Protein AF-V7F9D0-F1 (afdb_monomer)

pLDDT: mean 73.87, std 20.87, range [36.0, 98.69]

Mean predicted aligned error: 17.68 Å

Foldseek 3Di:
DVVVVVVVCVVVVHDDDDDDDQLLDDPAAFQQDQEEEAEAPQLVDDLVSLLSNLLVVLRNHHLFHKYKYKHQADEPPPDDPVVVVPPRRHHHPVSNVVSNVVSQWAWLDKAAPPDDNIIMTMTGSYPPSVVVNVVVVVVPVDDPPDPDDPPPCPVVVVVVVVVVVVVVVCVVLPDDPPPPPPPQPDPPDPSNVVVVVVVVVVVCVVVCVVVVVVVVVPPPPPD

Secondary structure (DSSP, 8-state):
-HHHHHHHHHHTT--------BTTB-SS-TT-EEEEEEES-GGGS-HHHHHHHHHHHHHHEEEEEEEEEEEE-B-TT---TTGGG--SS--BHHHHHHHHHHTTPEEEEEEE-SSTTEEEEEEES-S-HHHHHHHHHHH--S------------HHHHHHHHHHHHHHHHHHTT--TTSTTSSTT-TT-HHHHHHHHHHHHHHHHHHHHHHHHHHHGGGGS--

Sequence (223 aa):
MITRAGAKARRVGLKVTFEKAAAQALPFRDAEFDVVTTTLMLHHLSADGRNQMAHEIHRVLKPSGRVLAVDFMQAPQDGGFIDRFHHHGVSTVDDIITEFRDSGLNIVASGAVGTKNLQFVLATAAADVARIRDRFVALGTEEPSGPARPAAMSHLHIIGLVLGIVALIAMHAGAPWWLSWRGLSDASNPISYTVIALVALFVIFKIGLLGGLHRWSRGRRQR

Radius of gyration: 28.05 Å; Cα contacts (8 Å, |Δi|>4): 220; chains: 1; bounding box: 78×55×58 Å

Structure (mmCIF, N/CA/C/O backbone):
data_AF-V7F9D0-F1
#
_entry.id   AF-V7F9D0-F1
#
loop_
_atom_site.group_PDB
_atom_site.id
_atom_site.type_symbol
_atom_site.label_atom_id
_atom_site.label_alt_id
_atom_site.label_comp_id
_atom_site.label_asym_id
_atom_site.label_entity_id
_atom_site.label_seq_id
_atom_site.pdbx_PDB_ins_code
_atom_site.Cartn_x
_atom_site.Cartn_y
_atom_site.Cartn_z
_atom_site.occupancy
_atom_site.B_iso_or_equiv
_atom_site.auth_seq_id
_atom_site.auth_comp_id
_atom_site.auth_asym_id
_atom_site.auth_atom_id
_atom_site.pdbx_PDB_model_num
ATOM 1 N N . MET A 1 1 ? -3.974 12.387 -16.801 1.00 86.88 1 MET A N 1
ATOM 2 C CA . MET A 1 1 ? -4.469 11.013 -16.533 1.00 86.88 1 MET A CA 1
ATOM 3 C C . MET A 1 1 ? -5.904 11.007 -16.005 1.00 86.88 1 MET A C 1
ATOM 5 O O . MET A 1 1 ? -6.730 10.351 -16.627 1.00 86.88 1 MET A O 1
ATOM 9 N N . ILE A 1 2 ? -6.233 11.780 -14.958 1.00 94.69 2 ILE A N 1
ATOM 10 C CA . ILE A 1 2 ? -7.586 11.845 -14.357 1.00 94.69 2 ILE A CA 1
ATOM 11 C C . ILE A 1 2 ? -8.705 12.112 -15.379 1.00 94.69 2 ILE A C 1
ATOM 13 O O . ILE A 1 2 ? -9.672 11.360 -15.419 1.00 94.69 2 ILE A O 1
ATOM 17 N N . THR A 1 3 ? -8.552 13.080 -16.292 1.00 94.88 3 THR A N 1
ATOM 18 C CA . THR A 1 3 ? -9.562 13.362 -17.337 1.00 94.88 3 THR A CA 1
ATOM 19 C C . THR A 1 3 ? -9.902 12.132 -18.187 1.00 94.88 3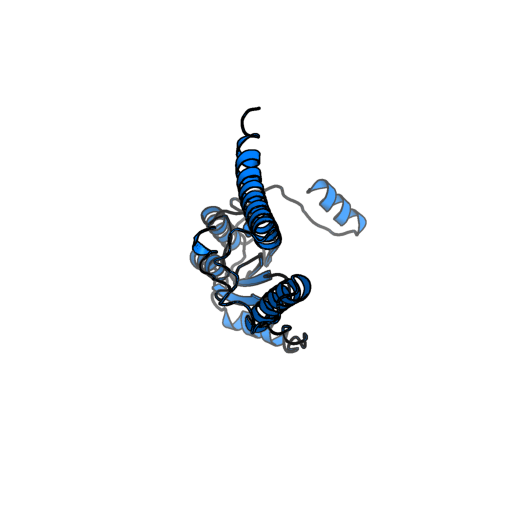 THR A C 1
ATOM 21 O O . THR A 1 3 ? -11.072 11.869 -18.467 1.00 94.88 3 THR A O 1
ATOM 24 N N . ARG A 1 4 ? -8.887 11.339 -18.566 1.00 96.50 4 ARG A N 1
ATOM 25 C CA . ARG A 1 4 ? -9.073 10.104 -19.346 1.00 96.50 4 ARG A CA 1
ATOM 26 C C . ARG A 1 4 ? -9.757 9.015 -18.516 1.00 96.50 4 ARG A C 1
ATOM 28 O O . ARG A 1 4 ? -10.642 8.337 -19.031 1.00 96.50 4 ARG A O 1
ATOM 35 N N . ALA A 1 5 ? -9.377 8.865 -17.246 1.00 95.50 5 ALA A N 1
ATOM 36 C CA . ALA A 1 5 ? -9.999 7.906 -16.334 1.00 95.50 5 ALA A CA 1
ATOM 37 C C . ALA A 1 5 ? -11.478 8.247 -16.078 1.00 95.50 5 ALA A C 1
ATOM 39 O O . ALA A 1 5 ? -12.336 7.376 -16.211 1.00 95.50 5 ALA A O 1
ATOM 40 N N . GLY A 1 6 ? -11.794 9.527 -15.859 1.00 96.38 6 GLY A N 1
ATOM 41 C CA . GLY A 1 6 ? -13.168 10.013 -15.723 1.00 96.38 6 GLY A CA 1
ATOM 42 C C . GLY A 1 6 ? -14.011 9.764 -16.974 1.00 96.38 6 GLY A C 1
ATOM 43 O O . GLY A 1 6 ? -15.139 9.287 -16.878 1.00 96.38 6 GLY A O 1
ATOM 44 N N . ALA A 1 7 ? -13.455 9.995 -18.167 1.00 96.12 7 ALA A N 1
ATOM 45 C CA . ALA A 1 7 ? -14.136 9.654 -19.415 1.00 96.12 7 ALA A CA 1
ATOM 46 C C . ALA A 1 7 ? -14.359 8.137 -19.576 1.00 96.12 7 ALA A C 1
ATOM 48 O O . ALA A 1 7 ? -15.370 7.722 -20.137 1.00 96.12 7 ALA A O 1
ATOM 49 N N . LYS A 1 8 ? -13.440 7.287 -19.091 1.00 97.50 8 LYS A N 1
ATOM 50 C CA . LYS A 1 8 ? -13.625 5.827 -19.081 1.00 97.50 8 LYS A CA 1
ATOM 51 C C . LYS A 1 8 ? -14.752 5.418 -18.131 1.00 97.50 8 LYS A C 1
ATOM 53 O O . LYS A 1 8 ? -15.618 4.674 -18.565 1.00 97.50 8 LYS A O 1
ATOM 58 N N . ALA A 1 9 ? -14.775 5.938 -16.903 1.00 97.25 9 ALA A N 1
ATOM 59 C CA . ALA A 1 9 ? -15.809 5.627 -15.915 1.00 97.25 9 ALA A CA 1
ATOM 60 C C . ALA A 1 9 ? -17.211 6.057 -16.381 1.00 97.25 9 ALA A C 1
ATOM 62 O O . ALA A 1 9 ? -18.141 5.255 -16.332 1.00 97.25 9 ALA A O 1
ATOM 63 N N . ARG A 1 10 ? -17.350 7.276 -16.931 1.00 96.31 10 ARG A N 1
ATOM 64 C CA . ARG A 1 10 ? -18.635 7.775 -17.458 1.00 96.31 10 ARG A CA 1
ATOM 65 C C . ARG A 1 10 ? -19.184 6.926 -18.600 1.00 96.31 10 ARG A C 1
ATOM 67 O O . ARG A 1 10 ? -20.381 6.676 -18.635 1.00 96.31 10 ARG A O 1
ATOM 74 N N . ARG A 1 11 ? -18.321 6.453 -19.509 1.00 97.19 11 ARG A N 1
ATOM 75 C CA . ARG A 1 11 ? -18.737 5.600 -20.638 1.00 97.19 11 ARG A CA 1
ATOM 76 C C . ARG A 1 11 ? -19.389 4.289 -20.203 1.00 97.19 11 ARG A C 1
ATOM 78 O O . ARG A 1 11 ? -20.180 3.749 -20.961 1.00 97.19 11 ARG A O 1
ATOM 85 N N . VAL A 1 12 ? -19.051 3.787 -19.017 1.00 97.44 12 VAL A N 1
ATOM 86 C CA . VAL A 1 12 ? -19.594 2.534 -18.469 1.00 97.44 12 VAL A CA 1
ATOM 87 C C . VAL A 1 12 ? -20.521 2.765 -17.268 1.00 97.44 12 VAL A C 1
ATOM 89 O O . VAL A 1 12 ? -20.834 1.822 -16.554 1.00 97.44 12 VAL A O 1
ATOM 92 N N . GLY A 1 13 ? -20.943 4.012 -17.014 1.00 96.62 13 GLY A N 1
ATOM 93 C CA . GLY A 1 13 ? -21.901 4.341 -15.952 1.00 96.62 13 GLY A CA 1
ATOM 94 C C . GLY A 1 13 ? -21.396 4.142 -14.515 1.00 96.62 13 GLY A C 1
ATOM 95 O O . GLY A 1 13 ? -22.207 4.048 -13.599 1.00 96.62 13 GLY A O 1
ATOM 96 N N . LEU A 1 14 ? -20.078 4.075 -14.287 1.00 97.12 14 LEU A N 1
ATOM 97 C CA . LEU A 1 14 ? -19.523 3.880 -12.944 1.00 97.12 14 LEU A CA 1
ATOM 98 C C . LEU A 1 14 ? -19.476 5.193 -12.153 1.00 97.12 14 LEU A C 1
ATOM 100 O O . LEU A 1 14 ? -18.945 6.203 -12.624 1.00 97.12 14 LEU A O 1
ATOM 104 N N . LYS A 1 15 ? -19.958 5.154 -10.907 1.00 95.69 15 LYS A N 1
ATOM 105 C CA . LYS A 1 15 ? -19.850 6.260 -9.947 1.00 95.69 15 LYS A CA 1
ATOM 106 C C . LYS A 1 15 ? -18.480 6.223 -9.263 1.00 95.69 15 LYS A C 1
ATOM 108 O O . LYS A 1 15 ? -18.300 5.527 -8.270 1.00 95.69 15 LYS A O 1
ATOM 113 N N . VAL A 1 16 ? -17.517 6.960 -9.817 1.00 95.94 16 VAL A N 1
ATOM 114 C CA . VAL A 1 16 ? -16.136 7.050 -9.311 1.00 95.94 16 VAL A CA 1
ATOM 115 C C . VAL A 1 16 ? -15.743 8.514 -9.143 1.00 95.94 16 VAL A C 1
ATOM 117 O O . VAL A 1 16 ? -15.892 9.302 -10.078 1.00 95.94 16 VAL A O 1
ATOM 120 N N . THR A 1 17 ? -15.203 8.856 -7.975 1.00 95.19 17 THR A N 1
ATOM 121 C CA . THR A 1 17 ? -14.587 10.161 -7.701 1.00 95.19 17 THR A CA 1
ATOM 122 C C . THR A 1 17 ? -13.082 10.061 -7.930 1.00 95.19 17 THR A C 1
ATOM 124 O O . THR A 1 17 ? -12.459 9.078 -7.534 1.00 95.19 17 THR A O 1
ATOM 127 N N . PHE A 1 18 ? -12.495 11.059 -8.591 1.00 96.00 18 PHE A N 1
ATOM 128 C CA . PHE A 1 18 ? -11.057 11.118 -8.844 1.00 96.00 18 PHE A CA 1
ATOM 129 C C . PHE A 1 18 ? -10.474 12.357 -8.179 1.00 96.00 18 PHE A C 1
ATOM 131 O O . PHE A 1 18 ? -10.835 13.467 -8.558 1.00 96.00 18 PHE A O 1
ATOM 138 N N . GLU A 1 19 ? -9.521 12.154 -7.276 1.00 95.06 19 GLU A N 1
ATOM 139 C CA . GLU A 1 19 ? -8.812 13.228 -6.583 1.00 95.06 19 GLU A CA 1
ATOM 140 C C . GLU A 1 19 ? -7.351 13.298 -7.028 1.00 95.06 19 GLU A C 1
ATOM 142 O O . GLU A 1 19 ? -6.700 12.274 -7.258 1.00 95.06 19 GLU A O 1
ATOM 147 N N . LYS A 1 20 ? -6.824 14.519 -7.172 1.00 95.50 20 LYS A N 1
ATOM 148 C CA . LYS A 1 20 ? -5.398 14.746 -7.433 1.00 95.50 20 LYS A CA 1
ATOM 149 C C . LYS A 1 20 ? -4.712 15.077 -6.113 1.00 95.50 20 LYS A C 1
ATOM 151 O O . LYS A 1 20 ? -4.754 16.220 -5.674 1.00 95.50 20 LYS A O 1
ATOM 156 N N . ALA A 1 21 ? -4.031 14.095 -5.539 1.00 94.88 21 ALA A N 1
ATOM 157 C CA . ALA A 1 21 ? -3.296 14.251 -4.292 1.00 94.88 21 ALA A CA 1
ATOM 158 C C . ALA A 1 21 ? -1.970 13.486 -4.321 1.00 94.88 21 ALA A C 1
ATOM 160 O O . ALA A 1 21 ? -1.776 12.584 -5.141 1.00 94.88 21 ALA A O 1
ATOM 161 N N . ALA A 1 22 ? -1.064 13.866 -3.424 1.00 95.94 22 ALA A N 1
ATOM 162 C CA . ALA A 1 22 ? 0.120 13.082 -3.114 1.00 95.94 22 ALA A CA 1
ATOM 163 C C . ALA A 1 22 ? -0.277 11.930 -2.181 1.00 95.94 22 ALA A C 1
ATOM 165 O O . ALA A 1 22 ? -1.090 12.116 -1.281 1.00 95.94 22 ALA A O 1
ATOM 166 N N . ALA A 1 23 ? 0.305 10.746 -2.370 1.00 95.94 23 ALA A N 1
ATOM 167 C CA . ALA A 1 23 ? -0.008 9.589 -1.529 1.00 95.94 23 ALA A CA 1
ATOM 168 C C . ALA A 1 23 ? 0.477 9.771 -0.076 1.00 95.94 23 ALA A C 1
ATOM 170 O O . ALA A 1 23 ? -0.043 9.134 0.829 1.00 95.94 23 ALA A O 1
ATOM 171 N N . GLN A 1 24 ? 1.446 10.668 0.128 1.00 97.56 24 GLN A N 1
ATOM 172 C CA . GLN A 1 24 ? 1.997 11.069 1.422 1.00 97.56 24 GLN A CA 1
ATOM 173 C C . GLN A 1 24 ? 1.131 12.092 2.179 1.00 97.56 24 GLN A C 1
ATOM 175 O O . GLN A 1 24 ? 1.450 12.423 3.315 1.00 97.56 24 GLN A O 1
ATOM 180 N N . ALA A 1 25 ? 0.087 12.642 1.546 1.00 97.75 25 ALA A N 1
ATOM 181 C CA . ALA A 1 25 ? -0.793 13.650 2.137 1.00 97.75 25 ALA A CA 1
ATOM 182 C C . ALA A 1 25 ? -2.181 13.573 1.482 1.00 97.75 25 ALA A C 1
ATOM 184 O O . ALA A 1 25 ? -2.487 14.288 0.520 1.00 97.75 25 ALA A O 1
ATOM 185 N N . LEU A 1 26 ? -3.007 12.654 1.975 1.00 97.75 26 LEU A N 1
ATOM 186 C CA . LEU A 1 26 ? -4.327 12.371 1.437 1.00 97.75 26 LEU A CA 1
ATOM 187 C C . LEU A 1 26 ? -5.368 13.378 1.966 1.00 97.75 26 LEU A C 1
ATOM 189 O O . LEU A 1 26 ? -5.502 13.546 3.179 1.00 97.75 26 LEU A O 1
ATOM 193 N N . PRO A 1 27 ? -6.185 14.001 1.094 1.00 97.44 27 PRO A N 1
ATOM 194 C CA . PRO A 1 27 ? -7.193 14.997 1.472 1.00 97.44 27 PRO A CA 1
ATOM 195 C C . PRO A 1 27 ? -8.488 14.341 1.983 1.00 97.44 27 PRO A C 1
ATOM 197 O O . PRO A 1 27 ? -9.591 14.757 1.637 1.00 97.44 27 PRO A O 1
ATOM 200 N N . PHE A 1 28 ? -8.352 13.280 2.773 1.00 98.06 28 PHE A N 1
ATOM 201 C CA . PHE A 1 28 ? -9.450 12.483 3.310 1.00 98.06 28 PHE A CA 1
ATOM 202 C C . PHE A 1 28 ? -9.447 12.548 4.829 1.00 98.06 28 PHE A C 1
ATOM 204 O O . PHE A 1 28 ? -8.398 12.751 5.448 1.00 98.06 28 PHE A O 1
ATOM 211 N N . ARG A 1 29 ? -10.621 12.376 5.436 1.00 98.12 29 ARG A N 1
ATOM 212 C CA . ARG A 1 29 ? -10.737 12.370 6.898 1.00 98.12 29 ARG A CA 1
ATOM 213 C C . ARG A 1 29 ? -10.219 11.054 7.470 1.00 98.12 29 ARG A C 1
ATOM 215 O O . ARG A 1 29 ? -10.118 10.040 6.778 1.00 98.12 29 ARG A O 1
ATOM 222 N N . ASP A 1 30 ? -9.951 11.074 8.764 1.00 98.44 30 ASP A N 1
ATOM 223 C CA . ASP A 1 30 ? -9.616 9.867 9.507 1.00 98.44 30 ASP A CA 1
ATOM 224 C C . ASP A 1 30 ? -10.786 8.872 9.449 1.00 98.44 30 ASP A C 1
ATOM 226 O O . ASP A 1 30 ? -11.964 9.263 9.456 1.00 98.44 30 ASP A O 1
ATOM 230 N N . ALA A 1 31 ? -10.462 7.578 9.387 1.00 98.06 31 ALA A N 1
ATOM 231 C CA . ALA A 1 31 ? -11.443 6.493 9.369 1.00 98.06 31 ALA A CA 1
ATOM 232 C C . ALA A 1 31 ? -12.564 6.680 8.320 1.00 98.06 31 ALA A C 1
ATOM 234 O O . ALA A 1 31 ? -13.764 6.524 8.593 1.00 98.06 31 ALA A O 1
ATOM 235 N N . GLU A 1 32 ? -12.190 7.044 7.096 1.00 98.00 32 GLU A N 1
ATOM 236 C CA . GLU A 1 32 ? -13.124 7.241 5.990 1.00 98.00 32 GLU A CA 1
ATOM 237 C C . GLU A 1 32 ? -13.408 5.947 5.224 1.00 98.00 32 GLU A C 1
ATOM 239 O O . GLU A 1 32 ? -14.571 5.648 4.931 1.00 98.00 32 GLU A O 1
ATOM 244 N N . PHE A 1 33 ? -12.375 5.147 4.961 1.00 98.00 33 PHE A N 1
ATOM 245 C CA . PHE A 1 33 ? -12.454 4.014 4.043 1.00 98.00 33 PHE A CA 1
ATOM 246 C C . PHE A 1 33 ? -12.419 2.662 4.755 1.00 98.00 33 PHE A C 1
ATOM 248 O O . PHE A 1 33 ? -11.671 2.438 5.704 1.00 98.00 33 PHE A O 1
ATOM 255 N N . ASP A 1 34 ? -13.213 1.719 4.251 1.00 96.75 34 ASP A N 1
ATOM 256 C CA . ASP A 1 34 ? -13.159 0.313 4.667 1.00 96.75 34 ASP A CA 1
ATOM 257 C C . ASP A 1 34 ? -12.001 -0.439 3.992 1.00 96.75 34 ASP A C 1
ATOM 259 O O . ASP A 1 34 ? -11.455 -1.396 4.543 1.00 96.75 34 ASP A O 1
ATOM 263 N N . VAL A 1 35 ? -11.646 -0.032 2.771 1.00 96.81 35 VAL A N 1
ATOM 264 C CA . VAL A 1 35 ? -10.625 -0.685 1.950 1.00 96.81 35 VAL A CA 1
ATOM 265 C C . VAL A 1 35 ? -9.791 0.365 1.231 1.00 96.81 35 VAL A C 1
ATOM 267 O O . VAL A 1 35 ? -10.338 1.267 0.601 1.00 96.81 35 VAL A O 1
ATOM 270 N N . VAL A 1 36 ? -8.474 0.192 1.273 1.00 98.00 36 VAL A N 1
ATOM 271 C CA . VAL A 1 36 ? -7.508 0.932 0.458 1.00 98.00 36 VAL A CA 1
ATOM 272 C C . VAL A 1 36 ? -6.773 -0.052 -0.449 1.00 98.00 36 VAL A C 1
ATOM 274 O O . VAL A 1 36 ? -6.490 -1.186 -0.065 1.00 98.00 36 VAL A O 1
ATOM 277 N N . THR A 1 37 ? -6.461 0.359 -1.673 1.00 97.38 37 THR A N 1
ATOM 278 C CA . THR A 1 37 ? -5.662 -0.454 -2.597 1.00 97.38 37 THR A CA 1
ATOM 279 C C . THR A 1 37 ? -4.573 0.388 -3.232 1.00 97.38 37 THR A C 1
ATOM 281 O O . THR A 1 37 ? -4.855 1.492 -3.700 1.00 97.38 37 THR A O 1
ATOM 284 N N . THR A 1 38 ? -3.361 -0.152 -3.322 1.00 95.06 38 THR A N 1
ATOM 285 C CA . THR A 1 38 ? -2.280 0.423 -4.129 1.00 95.06 38 THR A CA 1
ATOM 286 C C . THR A 1 38 ? -1.846 -0.612 -5.159 1.00 95.06 38 THR A C 1
ATOM 288 O O . THR A 1 38 ? -1.774 -1.809 -4.878 1.00 95.06 38 THR A O 1
ATOM 291 N N . THR A 1 39 ? -1.641 -0.187 -6.402 1.00 93.50 39 THR A N 1
ATOM 292 C CA . THR A 1 39 ? -1.279 -1.107 -7.483 1.00 93.50 39 THR A CA 1
ATOM 293 C C . THR A 1 39 ? -0.300 -0.427 -8.421 1.00 93.50 39 THR A C 1
ATOM 295 O O . THR A 1 39 ? -0.648 0.595 -9.011 1.00 93.50 39 THR A O 1
ATOM 298 N N . LEU A 1 40 ? 0.899 -1.001 -8.559 1.00 91.75 40 LEU A N 1
ATOM 299 C CA . LEU A 1 40 ? 1.965 -0.515 -9.447 1.00 91.75 40 LEU A CA 1
ATOM 300 C C . LEU A 1 40 ? 2.298 0.970 -9.224 1.00 91.75 40 LEU A C 1
ATOM 302 O O . LEU A 1 40 ? 2.339 1.756 -10.169 1.00 91.75 40 LEU A O 1
ATOM 306 N N . MET A 1 41 ? 2.481 1.362 -7.966 1.00 90.31 41 MET A N 1
ATOM 307 C CA . MET A 1 41 ? 2.711 2.754 -7.569 1.00 90.31 41 MET A CA 1
ATOM 308 C C . MET A 1 41 ? 3.848 2.900 -6.554 1.00 90.31 41 MET A C 1
ATOM 310 O O . MET A 1 41 ? 4.592 3.876 -6.617 1.00 90.31 41 MET A O 1
ATOM 314 N N . LEU A 1 42 ? 4.025 1.932 -5.655 1.00 90.88 42 LEU A N 1
ATOM 315 C CA . LEU A 1 42 ? 4.985 1.978 -4.554 1.00 90.88 42 LEU A CA 1
ATOM 316 C C . LEU A 1 42 ? 6.429 2.079 -5.042 1.00 90.88 42 LEU A C 1
ATOM 318 O O . LEU A 1 42 ? 7.219 2.800 -4.440 1.00 90.88 42 LEU A O 1
ATOM 322 N N . HIS A 1 43 ? 6.759 1.442 -6.169 1.00 89.94 43 HIS A N 1
ATOM 323 C CA . HIS A 1 43 ? 8.090 1.520 -6.782 1.00 89.94 43 HIS A CA 1
ATOM 324 C C . HIS A 1 43 ? 8.453 2.924 -7.309 1.00 89.94 43 HIS A C 1
ATOM 326 O O . HIS A 1 43 ? 9.597 3.168 -7.691 1.00 89.94 43 HIS A O 1
ATOM 332 N N . HIS A 1 44 ? 7.502 3.865 -7.355 1.00 89.94 44 HIS A N 1
ATOM 333 C CA . HIS A 1 44 ? 7.774 5.272 -7.664 1.00 89.94 44 HIS A CA 1
ATOM 334 C C . HIS A 1 44 ? 8.114 6.111 -6.427 1.00 89.94 44 HIS A C 1
ATOM 336 O O . HIS A 1 44 ? 8.541 7.258 -6.570 1.00 89.94 44 HIS A O 1
ATOM 342 N N . LEU A 1 45 ? 7.909 5.573 -5.225 1.00 90.94 45 LEU A N 1
ATOM 343 C CA . LEU A 1 45 ? 8.154 6.268 -3.969 1.00 90.94 45 LEU A CA 1
ATOM 344 C C . LEU A 1 45 ? 9.534 5.903 -3.409 1.00 90.94 45 LEU A C 1
ATOM 346 O O . LEU A 1 45 ? 9.960 4.746 -3.441 1.00 90.94 45 LEU A O 1
ATOM 350 N N . SER A 1 46 ? 10.217 6.896 -2.836 1.00 92.00 46 SER A N 1
ATOM 351 C CA . SER A 1 46 ? 11.345 6.643 -1.934 1.00 92.00 46 SER A CA 1
ATOM 352 C C . SER A 1 46 ? 10.867 5.898 -0.682 1.00 92.00 46 SER A C 1
ATOM 354 O O . SER A 1 46 ? 9.672 5.893 -0.389 1.00 92.00 46 SER A O 1
ATOM 356 N N . ALA A 1 47 ? 11.790 5.317 0.088 1.00 90.50 47 ALA A N 1
ATOM 357 C CA . ALA A 1 47 ? 11.461 4.675 1.365 1.00 90.50 47 ALA A CA 1
ATOM 358 C C . ALA A 1 47 ? 10.693 5.624 2.306 1.00 90.50 47 ALA A C 1
ATOM 360 O O . ALA A 1 47 ? 9.607 5.288 2.767 1.00 90.50 47 ALA A O 1
ATOM 361 N N . ASP A 1 48 ? 11.170 6.862 2.476 1.00 94.00 48 ASP A N 1
ATOM 362 C CA . ASP A 1 48 ? 10.469 7.886 3.267 1.00 94.00 48 ASP A CA 1
ATOM 363 C C . ASP A 1 48 ? 9.064 8.180 2.726 1.00 94.00 48 ASP A C 1
ATOM 365 O O . ASP A 1 48 ? 8.115 8.349 3.489 1.00 94.00 48 ASP A O 1
ATOM 369 N N . GLY A 1 49 ? 8.912 8.207 1.398 1.00 95.38 49 GLY A N 1
ATOM 370 C CA . GLY A 1 49 ? 7.618 8.393 0.751 1.00 95.38 49 GLY A CA 1
ATOM 371 C C . GLY A 1 49 ? 6.658 7.231 1.007 1.00 95.38 49 GLY A C 1
ATOM 372 O O . GLY A 1 49 ? 5.469 7.472 1.209 1.00 95.38 49 GLY A O 1
ATOM 373 N N . ARG A 1 50 ? 7.156 5.988 1.032 1.00 95.81 50 ARG A N 1
ATOM 374 C CA . ARG A 1 50 ? 6.357 4.805 1.379 1.00 95.81 50 ARG A CA 1
ATOM 375 C C . ARG A 1 50 ? 5.950 4.813 2.846 1.00 95.81 50 ARG A C 1
ATOM 377 O O . ARG A 1 50 ? 4.782 4.567 3.121 1.00 95.81 50 ARG A O 1
ATOM 384 N N . ASN A 1 51 ? 6.855 5.186 3.750 1.00 96.62 51 ASN A N 1
ATOM 385 C CA . ASN A 1 51 ? 6.549 5.349 5.173 1.00 96.62 51 ASN A CA 1
ATOM 386 C C . ASN A 1 51 ? 5.454 6.402 5.405 1.00 96.62 51 ASN A C 1
ATOM 388 O O . ASN A 1 51 ? 4.449 6.122 6.055 1.00 96.62 51 ASN A O 1
ATOM 392 N N . GLN A 1 52 ? 5.586 7.594 4.815 1.00 98.19 52 GLN A N 1
ATOM 393 C CA . GLN A 1 52 ? 4.561 8.644 4.918 1.00 98.19 52 GLN A CA 1
ATOM 394 C C . GLN A 1 52 ? 3.215 8.185 4.345 1.00 98.19 52 GLN A C 1
ATOM 396 O O . GLN A 1 52 ? 2.170 8.384 4.960 1.00 98.19 52 GLN A O 1
ATOM 401 N N . MET A 1 53 ? 3.238 7.521 3.186 1.00 97.94 53 MET A N 1
ATOM 402 C CA . MET A 1 53 ? 2.038 6.935 2.596 1.00 97.94 53 MET A CA 1
ATOM 403 C C . MET A 1 53 ? 1.419 5.868 3.511 1.00 97.94 53 MET A C 1
ATOM 405 O O . MET A 1 53 ? 0.202 5.837 3.647 1.00 97.94 53 MET A O 1
ATOM 409 N N . ALA A 1 54 ? 2.211 4.997 4.138 1.00 98.25 54 ALA A N 1
ATOM 410 C CA . ALA A 1 54 ? 1.703 3.963 5.036 1.00 98.25 54 ALA A CA 1
ATOM 411 C C . ALA A 1 54 ? 0.961 4.578 6.236 1.00 98.25 54 ALA A C 1
ATOM 413 O O . ALA A 1 54 ? -0.147 4.142 6.550 1.00 98.25 54 ALA A O 1
ATOM 414 N N . HIS A 1 55 ? 1.497 5.651 6.830 1.00 98.56 55 HIS A N 1
ATOM 415 C CA . HIS A 1 55 ? 0.801 6.411 7.875 1.00 98.56 55 HIS A CA 1
ATOM 416 C C . HIS A 1 55 ? -0.517 7.020 7.385 1.00 98.56 55 HIS A C 1
ATOM 418 O O . HIS A 1 55 ? -1.530 6.913 8.076 1.00 98.56 55 HIS A O 1
ATOM 424 N N . GLU A 1 56 ? -0.539 7.600 6.184 1.00 98.69 56 GLU A N 1
ATOM 425 C CA . GLU A 1 56 ? -1.775 8.129 5.603 1.00 98.69 56 GLU A CA 1
ATOM 426 C C . GLU A 1 56 ? -2.802 7.027 5.323 1.00 98.69 56 GLU A C 1
ATOM 428 O O . GLU A 1 56 ? -3.983 7.208 5.609 1.00 98.69 56 GLU A O 1
ATOM 433 N N . ILE A 1 57 ? -2.369 5.862 4.829 1.00 98.44 57 ILE A N 1
ATOM 434 C CA . ILE A 1 57 ? -3.231 4.688 4.636 1.00 98.44 57 ILE A CA 1
ATOM 435 C C . ILE A 1 57 ? -3.841 4.254 5.970 1.00 98.44 57 ILE A C 1
ATOM 437 O O . ILE A 1 57 ? -5.052 4.052 6.042 1.00 98.44 57 ILE A O 1
ATOM 441 N N . HIS A 1 58 ? -3.028 4.121 7.019 1.00 98.38 58 HIS A N 1
ATOM 442 C CA . HIS A 1 58 ? -3.514 3.758 8.347 1.00 98.38 58 HIS A CA 1
ATOM 443 C C . HIS A 1 58 ? -4.527 4.785 8.875 1.00 98.38 58 HIS A C 1
ATOM 445 O O . HIS A 1 58 ? -5.599 4.401 9.337 1.00 98.38 58 HIS A O 1
ATOM 451 N N . ARG A 1 59 ? -4.238 6.085 8.731 1.00 98.44 59 ARG A N 1
ATOM 452 C CA . ARG A 1 59 ? -5.106 7.183 9.183 1.00 98.44 59 ARG A CA 1
ATOM 453 C C . ARG A 1 59 ? -6.480 7.170 8.509 1.00 98.44 59 ARG A C 1
ATOM 455 O O . ARG A 1 59 ? -7.504 7.313 9.178 1.00 98.44 59 ARG A O 1
ATOM 462 N N . VAL A 1 60 ? -6.525 7.010 7.185 1.00 98.56 60 VAL A N 1
ATOM 463 C CA . VAL A 1 60 ? -7.791 7.066 6.429 1.00 98.56 60 VAL A CA 1
ATOM 464 C C . VAL A 1 60 ? -8.596 5.768 6.512 1.00 98.56 60 VAL A C 1
ATOM 466 O O . VAL A 1 60 ? -9.786 5.767 6.188 1.00 98.56 60 VAL A O 1
ATOM 469 N N . LEU A 1 61 ? -7.983 4.660 6.936 1.00 98.44 61 LEU A N 1
ATOM 470 C CA . LEU A 1 61 ? -8.686 3.403 7.170 1.00 98.44 61 LEU A CA 1
ATOM 471 C C . LEU A 1 61 ? -9.511 3.460 8.457 1.00 98.44 61 LEU A C 1
ATOM 473 O O . LEU A 1 61 ? -9.081 3.948 9.497 1.00 98.44 61 LEU A O 1
ATOM 477 N N . LYS A 1 62 ? -10.721 2.900 8.406 1.00 97.56 62 LYS A N 1
ATOM 478 C CA . LYS A 1 62 ? -11.503 2.618 9.618 1.00 97.56 62 LYS A CA 1
ATOM 479 C C . LYS A 1 62 ? -10.769 1.594 10.502 1.00 97.56 62 LYS A C 1
ATOM 481 O O . LYS A 1 62 ? -10.007 0.791 9.966 1.00 97.56 62 LYS A O 1
ATOM 486 N N . PRO A 1 63 ? -11.081 1.490 11.810 1.00 94.00 63 PRO A N 1
ATOM 487 C CA . PRO A 1 63 ? -10.435 0.525 12.713 1.00 94.00 63 PRO A CA 1
ATOM 488 C C . PRO A 1 63 ? -10.529 -0.950 12.286 1.00 94.00 63 PRO A C 1
ATOM 490 O O . PRO A 1 63 ? -9.730 -1.769 12.710 1.00 94.00 63 PRO A O 1
ATOM 493 N N . SER A 1 64 ? -11.508 -1.321 11.454 1.00 91.06 64 SER A N 1
ATOM 494 C CA . SER A 1 64 ? -11.628 -2.674 10.872 1.00 91.06 64 SER A CA 1
ATOM 495 C C . SER A 1 64 ? -11.277 -2.726 9.381 1.00 91.06 64 SER A C 1
ATOM 497 O O . SER A 1 64 ? -11.607 -3.689 8.686 1.00 91.06 64 SER A O 1
ATOM 499 N N . GLY A 1 65 ? -10.663 -1.660 8.874 1.00 95.19 65 GLY A N 1
ATOM 500 C CA . GLY A 1 65 ? -10.313 -1.485 7.479 1.00 95.19 65 GLY A CA 1
ATOM 501 C C . GLY A 1 65 ? -9.081 -2.288 7.074 1.00 95.19 65 GLY A C 1
ATOM 502 O O . GLY A 1 65 ? -8.317 -2.789 7.908 1.00 95.19 65 GLY A O 1
ATOM 503 N N . ARG A 1 66 ? -8.892 -2.435 5.763 1.00 96.00 66 ARG A N 1
ATOM 504 C CA . ARG A 1 66 ? -7.787 -3.211 5.188 1.00 96.00 66 ARG A CA 1
ATOM 505 C C . ARG A 1 66 ? -7.147 -2.526 3.995 1.00 96.00 66 ARG A C 1
ATOM 507 O O . ARG A 1 66 ? -7.821 -1.833 3.238 1.00 96.00 66 ARG A O 1
ATOM 514 N N . VAL A 1 67 ? -5.865 -2.796 3.793 1.00 97.31 67 VAL A N 1
ATOM 515 C CA . VAL A 1 67 ? -5.117 -2.378 2.610 1.00 97.31 67 VAL A CA 1
ATOM 516 C C . VAL A 1 67 ? -4.588 -3.584 1.850 1.00 97.31 67 VAL A C 1
ATOM 518 O O . VAL A 1 67 ? -4.046 -4.508 2.451 1.00 97.31 67 VAL A O 1
ATOM 521 N N . LEU A 1 68 ? -4.732 -3.555 0.525 1.00 96.69 68 LEU A N 1
ATOM 522 C CA . LEU A 1 68 ? -4.047 -4.465 -0.387 1.00 96.69 68 LEU A CA 1
ATOM 523 C C . LEU A 1 68 ? -3.066 -3.669 -1.251 1.00 96.69 68 LEU A C 1
ATOM 525 O O . LEU A 1 68 ? -3.480 -2.871 -2.094 1.00 96.69 68 LEU A O 1
ATOM 529 N N . ALA A 1 69 ? -1.777 -3.907 -1.050 1.00 95.69 69 ALA A N 1
ATOM 530 C CA . ALA A 1 69 ? -0.720 -3.409 -1.914 1.00 95.69 69 ALA A CA 1
ATOM 531 C C . ALA A 1 69 ? -0.304 -4.500 -2.897 1.00 95.69 69 ALA A C 1
ATOM 533 O O . ALA A 1 69 ? -0.064 -5.631 -2.483 1.00 95.69 69 ALA A O 1
ATOM 534 N N . VAL A 1 70 ? -0.209 -4.162 -4.182 1.00 94.56 70 VAL A N 1
ATOM 535 C CA . VAL A 1 70 ? 0.310 -5.048 -5.233 1.00 94.56 70 VAL A CA 1
ATOM 536 C C . VAL A 1 70 ? 1.347 -4.295 -6.048 1.00 94.56 70 VAL A C 1
ATOM 538 O O . VAL A 1 70 ? 1.027 -3.299 -6.698 1.00 94.56 70 VAL A O 1
ATOM 541 N N . ASP A 1 71 ? 2.590 -4.763 -6.041 1.00 92.31 71 ASP A N 1
ATOM 542 C CA . ASP A 1 71 ? 3.669 -4.056 -6.722 1.00 92.31 71 ASP A CA 1
ATOM 543 C C . ASP A 1 71 ? 4.812 -4.967 -7.173 1.00 92.31 71 ASP A C 1
ATOM 545 O O . ASP A 1 71 ? 4.867 -6.147 -6.823 1.00 92.31 71 ASP A O 1
ATOM 549 N N . PHE A 1 72 ? 5.719 -4.414 -7.978 1.00 87.62 72 PHE A N 1
ATOM 550 C CA . PHE A 1 72 ? 6.991 -5.039 -8.301 1.00 87.62 72 PHE A CA 1
ATOM 551 C C . PHE A 1 72 ? 7.876 -5.004 -7.061 1.00 87.62 72 PHE A C 1
ATOM 553 O O . PHE A 1 72 ? 8.351 -3.944 -6.656 1.00 87.62 72 PHE A O 1
ATOM 560 N N . MET A 1 73 ? 8.091 -6.170 -6.462 1.00 81.12 73 MET A N 1
ATOM 561 C CA . MET A 1 73 ? 8.942 -6.310 -5.288 1.00 81.12 73 MET A CA 1
ATOM 562 C C . MET A 1 73 ? 9.872 -7.493 -5.511 1.00 81.12 73 MET A C 1
ATOM 564 O O . MET A 1 73 ? 9.444 -8.557 -5.972 1.00 81.12 73 MET A O 1
ATOM 568 N N . GLN A 1 74 ? 11.154 -7.316 -5.208 1.00 70.06 74 GLN A N 1
ATOM 569 C CA . GLN A 1 74 ? 12.081 -8.441 -5.243 1.00 70.06 74 GLN A CA 1
ATOM 570 C C . GLN A 1 74 ? 11.692 -9.454 -4.166 1.00 70.06 74 GLN A C 1
ATOM 572 O O . GLN A 1 74 ? 11.406 -9.089 -3.021 1.00 70.06 74 GLN A O 1
ATOM 577 N N . ALA A 1 75 ? 11.671 -10.732 -4.547 1.00 60.62 75 ALA A N 1
ATOM 578 C CA . ALA A 1 75 ? 11.574 -11.805 -3.577 1.00 60.62 75 ALA A CA 1
ATOM 579 C C . ALA A 1 75 ? 12.926 -11.930 -2.845 1.00 60.62 75 ALA A C 1
ATOM 581 O O . ALA A 1 75 ? 13.965 -11.741 -3.482 1.00 60.62 75 ALA A O 1
ATOM 582 N N . PRO A 1 76 ? 12.955 -12.326 -1.558 1.00 55.66 76 PRO A N 1
ATOM 583 C CA . PRO A 1 76 ? 14.192 -12.420 -0.766 1.00 55.66 76 PRO A CA 1
ATOM 584 C C . PRO A 1 76 ? 15.304 -13.320 -1.348 1.00 55.66 76 PRO A C 1
ATOM 586 O O . PRO A 1 76 ? 16.421 -13.330 -0.841 1.00 55.66 76 PRO A O 1
ATOM 589 N N . GLN A 1 77 ? 15.007 -14.106 -2.388 1.00 53.59 77 GLN A N 1
ATOM 590 C CA . GLN A 1 77 ? 15.862 -15.166 -2.934 1.00 53.59 77 GLN A CA 1
ATOM 591 C C . GLN A 1 77 ? 16.602 -14.769 -4.224 1.00 53.59 77 GLN A C 1
ATOM 593 O O . GLN A 1 77 ? 17.421 -15.545 -4.710 1.00 53.59 77 GLN A O 1
ATOM 598 N N . ASP A 1 78 ? 16.333 -13.588 -4.789 1.00 55.06 78 ASP A N 1
ATOM 599 C CA . ASP A 1 78 ? 16.842 -13.194 -6.116 1.00 55.06 78 ASP A CA 1
ATOM 600 C C . ASP A 1 78 ? 18.199 -12.441 -6.064 1.00 55.06 78 ASP A C 1
ATOM 602 O O . ASP A 1 78 ? 18.685 -11.933 -7.076 1.00 55.06 78 ASP A O 1
ATOM 606 N N . GLY A 1 79 ? 18.847 -12.388 -4.893 1.00 50.19 79 GLY A N 1
ATOM 607 C CA . GLY A 1 79 ? 20.032 -11.564 -4.628 1.00 50.19 79 GLY A CA 1
ATOM 608 C C . GLY A 1 79 ? 21.355 -12.131 -5.160 1.00 50.19 79 GLY A C 1
ATOM 609 O O . GLY A 1 79 ? 22.117 -12.761 -4.428 1.00 50.19 79 GLY A O 1
ATOM 610 N N . GLY A 1 80 ? 21.680 -11.853 -6.424 1.00 50.09 80 GLY A N 1
ATOM 611 C CA . GLY A 1 80 ? 23.048 -11.975 -6.942 1.00 50.09 80 GLY A CA 1
ATOM 612 C C . GLY A 1 80 ? 23.958 -10.834 -6.457 1.00 50.09 80 GLY A C 1
ATOM 613 O O . GLY A 1 80 ? 23.494 -9.739 -6.154 1.00 50.09 80 GLY A O 1
ATOM 614 N N . PHE A 1 81 ? 25.281 -11.047 -6.447 1.00 46.62 81 PHE A N 1
ATOM 615 C CA . PHE A 1 81 ? 26.292 -10.081 -5.958 1.00 46.62 81 PHE A CA 1
ATOM 616 C C . PHE A 1 81 ? 26.227 -8.684 -6.624 1.00 46.62 81 PHE A C 1
ATOM 618 O O . PHE A 1 81 ? 26.718 -7.704 -6.072 1.00 46.62 81 PHE A O 1
ATOM 625 N N . ILE A 1 82 ? 25.602 -8.588 -7.803 1.00 44.31 82 ILE A N 1
ATOM 626 C CA . ILE A 1 82 ? 25.436 -7.354 -8.587 1.00 44.31 82 ILE A CA 1
ATOM 627 C C . ILE A 1 82 ? 24.269 -6.490 -8.067 1.00 44.31 82 ILE A C 1
ATOM 629 O O . ILE A 1 82 ? 24.319 -5.267 -8.176 1.00 44.31 82 ILE A O 1
ATOM 633 N N . ASP A 1 83 ? 23.253 -7.090 -7.444 1.00 51.50 83 ASP A N 1
ATOM 634 C CA . ASP A 1 83 ? 22.029 -6.393 -7.015 1.00 51.50 83 ASP A CA 1
ATOM 635 C C . ASP A 1 83 ? 22.299 -5.404 -5.864 1.00 51.50 83 ASP A C 1
ATOM 637 O O . ASP A 1 83 ? 21.737 -4.313 -5.790 1.00 51.50 83 ASP A O 1
ATOM 641 N N . ARG A 1 84 ? 23.311 -5.713 -5.043 1.00 49.62 84 ARG A N 1
ATOM 642 C CA . ARG A 1 84 ? 23.811 -4.869 -3.945 1.00 49.62 84 ARG A CA 1
ATOM 643 C C . ARG A 1 84 ? 24.497 -3.577 -4.405 1.00 49.62 84 ARG A C 1
ATOM 645 O O . ARG A 1 84 ? 24.746 -2.691 -3.594 1.00 49.62 84 ARG A O 1
ATOM 652 N N . PHE A 1 85 ? 24.800 -3.451 -5.696 1.00 41.91 85 PHE A N 1
ATOM 653 C CA . PHE A 1 85 ? 25.376 -2.238 -6.280 1.00 41.91 85 PHE A CA 1
ATOM 654 C C . PHE A 1 85 ? 24.344 -1.387 -7.044 1.00 41.91 85 PHE A C 1
ATOM 656 O O . PHE A 1 85 ? 24.679 -0.292 -7.498 1.00 41.91 85 PHE A O 1
ATOM 663 N N . HIS A 1 86 ? 23.082 -1.828 -7.139 1.00 43.16 86 HIS A N 1
ATOM 664 C CA . HIS A 1 86 ? 22.000 -1.135 -7.849 1.00 43.16 86 HIS A CA 1
ATOM 665 C C . HIS A 1 86 ? 20.890 -0.646 -6.898 1.00 43.16 86 HIS A C 1
ATOM 667 O O . HIS A 1 86 ? 19.706 -0.894 -7.103 1.00 43.16 86 HIS A O 1
ATOM 673 N N . HIS A 1 87 ? 21.259 0.118 -5.865 1.00 45.22 87 HIS A N 1
ATOM 674 C CA . HIS A 1 87 ? 20.326 0.777 -4.939 1.00 45.22 87 HIS A CA 1
ATOM 675 C C . HIS A 1 87 ? 19.598 1.985 -5.568 1.00 45.22 87 HIS A C 1
ATOM 677 O O . HIS A 1 87 ? 19.735 3.127 -5.123 1.00 45.22 87 HIS A O 1
ATOM 683 N N . HIS A 1 88 ? 18.797 1.752 -6.608 1.00 42.31 88 HIS A N 1
ATOM 684 C CA . HIS A 1 88 ? 17.853 2.738 -7.136 1.00 42.31 88 HIS A CA 1
ATOM 685 C C . HIS A 1 88 ? 16.446 2.133 -7.205 1.00 42.31 88 HIS A C 1
ATOM 687 O O . HIS A 1 88 ? 16.071 1.506 -8.188 1.00 42.31 88 HIS A O 1
ATOM 693 N N . GLY A 1 89 ? 15.665 2.342 -6.141 1.00 50.53 89 GLY A N 1
ATOM 694 C CA . GLY A 1 89 ? 14.201 2.215 -6.159 1.00 50.53 89 GLY A CA 1
ATOM 695 C C . GLY A 1 89 ? 13.611 0.807 -6.063 1.00 50.53 89 GLY A C 1
ATOM 696 O O . GLY A 1 89 ? 12.393 0.682 -6.143 1.00 50.53 89 GLY A O 1
ATOM 697 N N . VAL A 1 90 ? 14.418 -0.240 -5.879 1.00 60.59 90 VAL A N 1
ATOM 698 C CA . VAL A 1 90 ? 13.880 -1.597 -5.735 1.00 60.59 90 VAL A CA 1
ATOM 699 C C . VAL A 1 90 ? 13.523 -1.859 -4.274 1.00 60.59 90 VAL A C 1
ATOM 701 O O . VAL A 1 90 ? 14.403 -2.004 -3.433 1.00 60.59 90 VAL A O 1
ATOM 704 N N . SER A 1 91 ? 12.227 -1.853 -3.971 1.00 70.50 91 SER A N 1
ATOM 705 C CA . SER A 1 91 ? 11.680 -2.274 -2.680 1.00 70.50 91 SER A CA 1
ATOM 706 C C . SER A 1 91 ? 11.519 -3.792 -2.643 1.00 70.50 91 SER A C 1
ATOM 708 O O . SER A 1 91 ? 11.034 -4.398 -3.604 1.00 70.50 91 SER A O 1
ATOM 710 N N . THR A 1 92 ? 11.892 -4.407 -1.529 1.00 84.50 92 THR A N 1
ATOM 711 C CA . THR A 1 92 ? 11.580 -5.808 -1.238 1.00 84.50 92 THR A CA 1
ATOM 712 C C . THR A 1 92 ? 10.188 -5.923 -0.614 1.00 84.50 92 THR A C 1
ATOM 714 O O . THR A 1 92 ? 9.597 -4.932 -0.184 1.00 84.50 92 THR A O 1
ATOM 717 N N . VAL A 1 93 ? 9.643 -7.141 -0.554 1.00 86.12 93 VAL A N 1
ATOM 718 C CA . VAL A 1 93 ? 8.388 -7.397 0.180 1.00 86.12 93 VAL A CA 1
ATOM 719 C C . VAL A 1 93 ? 8.545 -7.074 1.669 1.00 86.12 93 VAL A C 1
ATOM 721 O O . VAL A 1 93 ? 7.621 -6.543 2.285 1.00 86.12 93 VAL A O 1
ATOM 724 N N . ASP A 1 94 ? 9.723 -7.352 2.230 1.00 89.25 94 ASP A N 1
ATOM 725 C CA . ASP A 1 94 ? 10.023 -7.133 3.645 1.00 89.25 94 ASP A CA 1
ATOM 726 C C . ASP A 1 94 ? 10.078 -5.641 4.000 1.00 89.25 94 ASP A C 1
ATOM 728 O O . ASP A 1 94 ? 9.626 -5.257 5.082 1.00 89.25 94 ASP A O 1
ATOM 732 N N . ASP A 1 95 ? 10.539 -4.793 3.075 1.00 91.25 95 ASP A N 1
ATOM 733 C CA . ASP A 1 95 ? 10.499 -3.336 3.243 1.00 91.25 95 ASP A CA 1
ATOM 734 C C . ASP A 1 95 ? 9.049 -2.859 3.392 1.00 91.25 95 ASP A C 1
ATOM 736 O O . ASP A 1 95 ? 8.709 -2.215 4.383 1.00 91.25 95 ASP A O 1
ATOM 740 N N . ILE A 1 96 ? 8.160 -3.270 2.475 1.00 92.81 96 ILE A N 1
ATOM 741 C CA . ILE A 1 96 ? 6.735 -2.891 2.515 1.00 92.81 96 ILE A CA 1
ATOM 742 C C . ILE A 1 96 ? 6.053 -3.405 3.787 1.00 92.81 96 ILE A C 1
ATOM 744 O O . ILE A 1 96 ? 5.243 -2.706 4.395 1.00 92.81 96 ILE A O 1
ATOM 748 N N . ILE A 1 97 ? 6.376 -4.631 4.208 1.00 94.44 97 ILE A N 1
ATOM 749 C CA . ILE A 1 97 ? 5.882 -5.204 5.464 1.00 94.44 97 ILE A CA 1
ATOM 750 C C . ILE A 1 97 ? 6.315 -4.355 6.663 1.00 94.44 97 ILE A C 1
ATOM 752 O O . ILE A 1 97 ? 5.503 -4.113 7.558 1.00 94.44 97 ILE A O 1
ATOM 756 N N . THR A 1 98 ? 7.575 -3.923 6.688 1.00 95.50 98 THR A N 1
ATOM 757 C CA . THR A 1 98 ? 8.133 -3.106 7.773 1.00 95.50 98 THR A CA 1
ATOM 758 C C . THR A 1 98 ? 7.450 -1.744 7.814 1.00 95.50 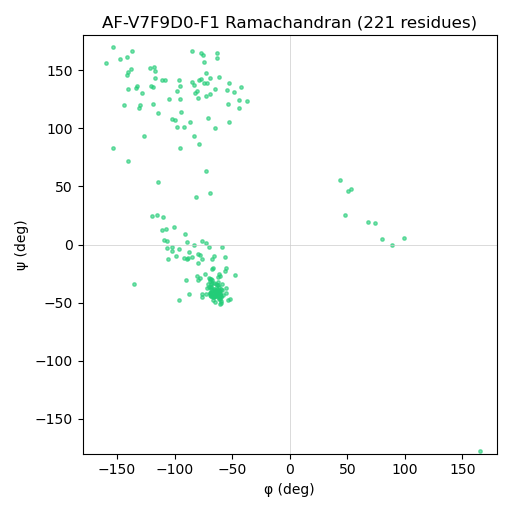98 THR A C 1
ATOM 760 O O . THR A 1 98 ? 6.894 -1.371 8.840 1.00 95.50 98 THR A O 1
ATOM 763 N N . GLU A 1 99 ? 7.355 -1.073 6.670 1.00 95.75 99 GLU A N 1
ATOM 764 C CA . GLU A 1 99 ? 6.717 0.241 6.524 1.00 95.75 99 GLU A CA 1
ATOM 765 C C . GLU A 1 99 ? 5.234 0.206 6.945 1.00 95.75 99 GLU A C 1
ATOM 767 O O . GLU A 1 99 ? 4.725 1.120 7.596 1.00 95.75 99 GLU A O 1
ATOM 772 N N . PHE A 1 100 ? 4.519 -0.882 6.637 1.00 97.12 100 PHE A N 1
ATOM 773 C CA . PHE A 1 100 ? 3.141 -1.071 7.096 1.00 97.12 100 PHE A CA 1
ATOM 774 C C . PHE A 1 100 ? 3.059 -1.291 8.608 1.00 97.12 100 PHE A C 1
ATOM 776 O O . PHE A 1 100 ? 2.217 -0.670 9.259 1.00 97.12 100 PHE A O 1
ATOM 783 N N . ARG A 1 101 ? 3.932 -2.117 9.187 1.00 96.69 101 ARG A N 1
ATOM 784 C CA . ARG A 1 101 ? 3.969 -2.333 10.643 1.00 96.69 101 ARG A CA 1
ATOM 785 C C . ARG A 1 101 ? 4.268 -1.048 11.405 1.00 96.69 101 ARG A C 1
ATOM 787 O O . ARG A 1 101 ? 3.549 -0.741 12.353 1.00 96.69 101 ARG A O 1
ATOM 794 N N . ASP A 1 102 ? 5.252 -0.281 10.949 1.00 97.12 102 ASP A N 1
ATOM 795 C CA . ASP A 1 102 ? 5.665 0.979 11.576 1.00 97.12 102 ASP A CA 1
ATOM 796 C C . ASP A 1 102 ? 4.537 2.022 11.553 1.00 97.12 102 ASP A C 1
ATOM 798 O O . ASP A 1 102 ? 4.415 2.844 12.462 1.00 97.12 102 ASP A O 1
ATOM 802 N N . SER A 1 103 ? 3.641 1.936 10.564 1.00 96.94 103 SER A N 1
ATOM 803 C CA . SER A 1 103 ? 2.448 2.785 10.494 1.00 96.94 103 SER A CA 1
ATOM 804 C C . SER A 1 103 ? 1.310 2.400 11.451 1.00 96.94 103 SER A C 1
ATOM 806 O O . SER A 1 103 ? 0.377 3.186 11.614 1.00 96.94 103 SER A O 1
ATOM 808 N N . GLY A 1 104 ? 1.369 1.219 12.081 1.00 96.12 104 GLY A N 1
ATOM 809 C CA . GLY A 1 104 ? 0.302 0.658 12.922 1.00 96.12 104 GLY A CA 1
ATOM 810 C C . GLY A 1 104 ? -0.583 -0.388 12.232 1.00 96.12 104 GLY A C 1
ATOM 811 O O . GLY A 1 104 ? -1.557 -0.854 12.823 1.00 96.12 104 GLY A O 1
ATOM 812 N N . LEU A 1 105 ? -0.263 -0.792 10.996 1.00 97.06 105 LEU A N 1
ATOM 813 C CA . LEU A 1 105 ? -0.998 -1.842 10.288 1.00 97.06 105 LEU A CA 1
ATOM 814 C C . LEU A 1 105 ? -0.492 -3.237 10.667 1.00 97.06 105 LEU A C 1
ATOM 816 O O . LEU A 1 105 ? 0.705 -3.516 10.712 1.00 97.06 105 LEU A O 1
ATOM 820 N N . ASN A 1 106 ? -1.427 -4.166 10.827 1.00 95.88 106 ASN A N 1
ATOM 821 C CA . ASN A 1 106 ? -1.142 -5.567 11.090 1.00 95.88 106 ASN A CA 1
ATOM 822 C C . ASN A 1 106 ? -1.156 -6.376 9.789 1.00 95.88 106 ASN A C 1
ATOM 824 O O . ASN A 1 106 ? -2.141 -6.367 9.047 1.00 95.88 106 ASN A O 1
ATOM 828 N N . ILE A 1 107 ? -0.072 -7.100 9.506 1.00 94.38 107 ILE A N 1
ATOM 829 C CA . ILE A 1 107 ? 0.041 -7.918 8.290 1.00 94.38 107 ILE A CA 1
ATOM 830 C C . ILE A 1 107 ? -0.852 -9.155 8.396 1.00 94.38 107 ILE A C 1
ATOM 832 O O . ILE A 1 107 ? -0.755 -9.925 9.349 1.00 94.38 107 ILE A O 1
ATOM 836 N N . VAL A 1 108 ? -1.689 -9.362 7.382 1.00 92.25 108 VAL A N 1
ATOM 837 C CA . VAL A 1 108 ? -2.585 -10.519 7.258 1.00 92.25 108 VAL A CA 1
ATOM 838 C C . VAL A 1 108 ? -1.947 -11.599 6.387 1.00 92.25 108 VAL A C 1
ATOM 840 O O . VAL A 1 108 ? -1.956 -12.772 6.755 1.00 92.25 108 VAL A O 1
ATOM 843 N N . ALA A 1 109 ? -1.411 -11.212 5.226 1.00 90.19 109 ALA A N 1
ATOM 844 C CA . ALA A 1 109 ? -0.796 -12.118 4.260 1.00 90.19 109 ALA A CA 1
ATOM 845 C C . ALA A 1 109 ? 0.148 -11.361 3.316 1.00 90.19 109 ALA A C 1
ATOM 847 O O . ALA A 1 109 ? -0.023 -10.167 3.080 1.00 90.19 109 ALA A O 1
ATOM 848 N N . SER A 1 110 ? 1.112 -12.067 2.734 1.00 91.00 110 SER A N 1
ATOM 849 C CA . SER A 1 110 ? 1.911 -11.576 1.609 1.00 91.00 110 SER A CA 1
ATOM 850 C C . SER A 1 110 ? 2.302 -12.739 0.703 1.00 91.00 110 SER A C 1
ATOM 852 O O . SER A 1 110 ? 2.255 -13.896 1.128 1.00 91.00 110 SER A O 1
ATOM 854 N N . GLY A 1 111 ? 2.660 -12.452 -0.545 1.00 87.88 111 GLY A N 1
ATOM 855 C CA . GLY A 1 111 ? 3.137 -13.483 -1.459 1.00 87.88 111 GLY A CA 1
ATOM 856 C C . GLY A 1 111 ? 3.156 -13.064 -2.919 1.00 87.88 111 GLY A C 1
ATOM 857 O O . GLY A 1 111 ? 2.816 -11.936 -3.274 1.00 87.88 111 GLY A O 1
ATOM 858 N N . ALA A 1 112 ? 3.538 -14.005 -3.779 1.00 87.69 112 ALA A N 1
ATOM 859 C CA . ALA A 1 112 ? 3.611 -13.773 -5.213 1.00 87.69 112 ALA A CA 1
ATOM 860 C C . ALA A 1 112 ? 2.218 -13.797 -5.852 1.00 87.69 112 ALA A C 1
ATOM 862 O O . ALA A 1 112 ? 1.386 -14.641 -5.533 1.00 87.69 112 ALA A O 1
ATOM 863 N N . VAL A 1 113 ? 1.998 -12.921 -6.833 1.00 83.44 113 VAL A N 1
ATOM 864 C CA . VAL A 1 113 ? 0.768 -12.882 -7.651 1.00 83.44 113 VAL A CA 1
ATOM 865 C C . VAL A 1 113 ? 0.888 -13.790 -8.892 1.00 83.44 113 VAL A C 1
ATOM 867 O O . VAL A 1 113 ? -0.011 -13.873 -9.720 1.00 83.44 113 VAL A O 1
ATOM 870 N N . GLY A 1 114 ? 2.015 -14.494 -9.048 1.00 75.19 114 GLY A N 1
ATOM 871 C CA . GLY A 1 114 ? 2.213 -15.509 -10.090 1.00 75.19 114 GLY A CA 1
ATOM 872 C C . GLY A 1 114 ? 2.760 -14.998 -11.428 1.00 75.19 114 GLY A C 1
ATOM 873 O O . GLY A 1 114 ? 3.000 -15.802 -12.324 1.00 75.19 114 GLY A O 1
ATOM 874 N N . THR A 1 115 ? 3.017 -13.693 -11.590 1.00 74.44 115 THR A N 1
ATOM 875 C CA . THR A 1 115 ? 3.643 -13.147 -12.812 1.00 74.44 115 THR A CA 1
ATOM 876 C C . THR A 1 115 ? 4.646 -12.034 -12.489 1.00 74.44 115 THR A C 1
ATOM 878 O O . THR A 1 115 ? 4.431 -11.264 -11.559 1.00 74.44 115 THR A O 1
ATOM 881 N N . LYS A 1 116 ? 5.737 -11.933 -13.267 1.00 65.75 116 LYS A N 1
ATOM 882 C CA . LYS A 1 116 ? 6.637 -10.758 -13.358 1.00 65.75 116 LYS A CA 1
ATOM 883 C C . LYS A 1 116 ? 7.024 -10.089 -12.021 1.00 65.75 116 LYS A C 1
ATOM 885 O O . LYS A 1 116 ? 6.814 -8.890 -11.873 1.00 65.75 116 LYS A O 1
ATOM 890 N N . ASN A 1 117 ? 7.582 -10.841 -11.068 1.00 76.69 117 ASN A N 1
ATOM 891 C CA . ASN A 1 117 ? 8.002 -10.345 -9.742 1.00 76.69 117 ASN A CA 1
ATOM 892 C C . ASN A 1 117 ? 6.940 -9.483 -9.023 1.00 76.69 117 ASN A C 1
ATOM 894 O O . ASN A 1 117 ? 7.275 -8.635 -8.199 1.00 76.69 117 ASN A O 1
ATOM 898 N N . LEU A 1 118 ? 5.657 -9.682 -9.345 1.00 85.81 118 LEU A N 1
ATOM 899 C CA . LEU A 1 118 ? 4.562 -9.022 -8.655 1.00 85.81 118 LEU A CA 1
ATOM 900 C C . LEU A 1 118 ? 4.303 -9.741 -7.347 1.00 85.81 118 LEU A C 1
ATOM 902 O O . LEU A 1 118 ? 4.060 -10.952 -7.319 1.00 85.81 118 LEU A O 1
ATOM 906 N N . GLN A 1 119 ? 4.323 -8.960 -6.283 1.00 90.44 119 GLN A N 1
ATOM 907 C CA . GLN A 1 119 ? 4.061 -9.408 -4.932 1.00 90.44 119 GLN A CA 1
ATOM 908 C C . GLN A 1 119 ? 2.882 -8.616 -4.382 1.00 90.44 119 GLN A C 1
ATOM 910 O O . GLN A 1 119 ? 2.630 -7.478 -4.794 1.00 90.44 119 GLN A O 1
ATOM 915 N N . PHE A 1 120 ? 2.150 -9.227 -3.460 1.00 93.38 120 PHE A N 1
ATOM 916 C CA . PHE A 1 120 ? 1.108 -8.561 -2.706 1.00 93.38 120 PHE A CA 1
ATOM 917 C C . PHE A 1 120 ? 1.443 -8.536 -1.219 1.00 93.38 120 PHE A C 1
ATOM 919 O O . PHE A 1 120 ? 2.055 -9.464 -0.690 1.00 93.38 120 PHE A O 1
ATOM 926 N N . VAL A 1 121 ? 0.978 -7.488 -0.545 1.00 94.50 121 VAL A N 1
ATOM 927 C CA . VAL A 1 121 ? 0.937 -7.379 0.914 1.00 94.50 121 VAL A CA 1
ATOM 928 C C . VAL A 1 121 ? -0.475 -6.957 1.301 1.00 94.50 121 VAL A C 1
ATOM 930 O O . VAL A 1 121 ? -0.974 -5.915 0.874 1.00 94.50 121 VAL A O 1
ATOM 933 N N . LEU A 1 122 ? -1.134 -7.794 2.093 1.00 95.06 122 LEU A N 1
ATOM 934 C CA . LEU A 1 122 ? -2.440 -7.540 2.682 1.00 95.06 122 LEU A CA 1
ATOM 935 C C . LEU A 1 122 ? -2.250 -7.224 4.164 1.00 95.06 122 LEU A C 1
ATOM 937 O O . LEU A 1 122 ? -1.694 -8.035 4.907 1.00 95.06 122 LEU A O 1
ATOM 941 N N . ALA A 1 123 ? -2.757 -6.076 4.600 1.00 95.88 123 ALA A N 1
ATOM 942 C CA . ALA A 1 123 ? -2.690 -5.636 5.988 1.00 95.88 123 ALA A CA 1
ATOM 943 C C . ALA A 1 123 ? -4.017 -5.024 6.457 1.00 95.88 123 ALA A C 1
ATOM 945 O O . ALA A 1 123 ? -4.910 -4.732 5.657 1.00 95.88 123 ALA A O 1
ATOM 946 N N . THR A 1 124 ? -4.167 -4.846 7.766 1.00 96.38 124 THR A N 1
ATOM 947 C CA . THR A 1 124 ? -5.385 -4.329 8.395 1.00 96.38 124 THR A CA 1
ATOM 948 C C . THR A 1 124 ? -5.077 -3.378 9.545 1.00 96.38 124 THR A C 1
ATOM 950 O O . THR A 1 124 ? -4.088 -3.558 10.244 1.00 96.38 124 THR A O 1
ATOM 953 N N . ALA A 1 125 ? -5.951 -2.394 9.766 1.00 94.19 125 ALA A N 1
ATOM 954 C CA . ALA A 1 125 ? -5.940 -1.572 10.978 1.00 94.19 125 ALA A CA 1
ATOM 955 C C . ALA A 1 125 ? -6.558 -2.304 12.192 1.00 94.19 125 ALA A C 1
ATOM 957 O O . ALA A 1 125 ? -6.476 -1.828 13.321 1.00 94.19 125 ALA A O 1
ATOM 958 N N . ALA A 1 126 ? -7.183 -3.470 11.977 1.00 87.88 126 ALA A N 1
ATOM 959 C CA . ALA A 1 126 ? -7.791 -4.253 13.045 1.00 87.88 126 ALA A CA 1
ATOM 960 C C . ALA A 1 126 ? -6.730 -4.906 13.933 1.00 87.88 126 ALA A C 1
ATOM 962 O O . ALA A 1 126 ? -5.766 -5.485 13.434 1.00 87.88 126 ALA A O 1
ATOM 963 N N . ALA A 1 127 ? -6.965 -4.896 15.245 1.00 78.12 127 ALA A N 1
ATOM 964 C CA . ALA A 1 127 ? -6.140 -5.631 16.203 1.00 78.12 127 ALA A CA 1
ATOM 965 C C . ALA A 1 127 ? -6.307 -7.161 16.077 1.00 78.12 127 ALA A C 1
ATOM 967 O O . ALA A 1 127 ? -5.363 -7.911 16.311 1.00 78.12 127 ALA A O 1
ATOM 968 N N . ASP A 1 128 ? -7.494 -7.636 15.678 1.00 79.12 128 ASP A N 1
ATOM 969 C CA . ASP A 1 128 ? -7.796 -9.066 15.538 1.00 79.12 128 ASP A CA 1
ATOM 970 C C . ASP A 1 128 ? -7.591 -9.556 14.094 1.00 79.12 128 ASP A C 1
ATOM 972 O O . ASP A 1 128 ? -8.514 -9.639 13.276 1.00 79.12 128 ASP A O 1
ATOM 976 N N . VAL A 1 129 ? -6.336 -9.874 13.779 1.00 76.06 129 VAL A N 1
ATOM 977 C CA . VAL A 1 129 ? -5.908 -10.394 12.471 1.00 76.06 129 VAL A CA 1
ATOM 978 C C . VAL A 1 129 ? -6.483 -11.785 12.185 1.00 76.06 129 VAL A C 1
ATOM 980 O O . VAL A 1 129 ? -6.768 -12.100 11.026 1.00 76.06 129 VAL A O 1
ATOM 983 N N . ALA A 1 130 ? -6.673 -12.618 13.217 1.00 69.50 130 ALA A N 1
ATOM 984 C CA . ALA A 1 130 ? -7.102 -14.009 13.066 1.00 69.50 130 ALA A CA 1
ATOM 985 C C . ALA A 1 130 ? -8.483 -14.088 12.404 1.00 69.50 130 ALA A C 1
ATOM 987 O O . ALA A 1 130 ? -8.647 -14.759 11.385 1.00 69.50 130 ALA A O 1
ATOM 988 N N . ARG A 1 131 ? -9.428 -13.270 12.880 1.00 68.88 131 ARG A N 1
ATOM 989 C CA . ARG A 1 131 ? -10.776 -13.173 12.307 1.00 68.88 131 ARG A CA 1
ATOM 990 C C . ARG A 1 131 ? -10.787 -12.771 10.828 1.00 68.88 131 ARG A C 1
ATOM 992 O O . ARG A 1 131 ? -11.669 -13.191 10.075 1.00 68.88 131 ARG A O 1
ATOM 999 N N . ILE A 1 132 ? -9.847 -11.928 10.398 1.00 68.62 132 ILE A N 1
ATOM 1000 C CA . ILE A 1 132 ? -9.747 -11.503 8.995 1.00 68.62 132 ILE A CA 1
ATOM 1001 C C . ILE A 1 132 ? -9.140 -12.618 8.149 1.00 68.62 132 ILE A C 1
ATOM 1003 O O . ILE A 1 132 ? -9.682 -12.932 7.089 1.00 68.62 132 ILE A O 1
ATOM 1007 N N . ARG A 1 133 ? -8.064 -13.247 8.627 1.00 67.62 133 ARG A N 1
ATOM 1008 C CA . ARG A 1 133 ? -7.402 -14.352 7.930 1.00 67.62 133 ARG A CA 1
ATOM 1009 C C . ARG A 1 133 ? -8.358 -15.514 7.660 1.00 67.62 133 ARG A C 1
ATOM 1011 O O . ARG A 1 133 ? -8.396 -15.999 6.533 1.00 67.62 133 ARG A O 1
ATOM 1018 N N . ASP A 1 134 ? -9.182 -15.891 8.633 1.00 65.56 134 ASP A N 1
ATOM 1019 C CA . ASP A 1 134 ? -10.116 -17.016 8.496 1.00 65.56 134 ASP A CA 1
ATOM 1020 C C . ASP A 1 134 ? -11.164 -16.773 7.396 1.00 65.56 134 ASP A C 1
ATOM 1022 O O . ASP A 1 134 ? -11.510 -17.683 6.642 1.00 65.56 134 ASP A O 1
ATOM 1026 N N . ARG A 1 135 ? -11.604 -15.518 7.210 1.00 61.72 135 ARG A N 1
ATOM 1027 C CA . ARG A 1 135 ? -12.481 -15.141 6.086 1.00 61.72 135 ARG A CA 1
ATOM 1028 C C . ARG A 1 135 ? -11.789 -15.232 4.727 1.00 61.72 135 ARG A C 1
ATOM 1030 O O . ARG A 1 135 ? -12.461 -15.515 3.741 1.00 61.72 135 ARG A O 1
ATOM 1037 N N . PHE A 1 136 ? -10.487 -14.959 4.656 1.00 56.50 136 PHE A N 1
ATOM 1038 C CA . PHE A 1 136 ? -9.721 -15.047 3.409 1.00 56.50 136 PHE A CA 1
ATOM 1039 C C . PHE A 1 136 ? -9.414 -16.495 3.030 1.00 56.50 136 PHE A C 1
ATOM 1041 O O . PHE A 1 136 ? -9.589 -16.857 1.871 1.00 56.50 136 PHE A O 1
ATOM 1048 N N . VAL A 1 137 ? -9.029 -17.335 3.995 1.00 54.09 137 VAL A N 1
ATOM 1049 C CA . VAL A 1 137 ? -8.800 -18.770 3.758 1.00 54.09 137 VAL A CA 1
ATOM 1050 C C . VAL A 1 137 ? -10.093 -19.457 3.311 1.00 54.09 137 VAL A C 1
ATOM 1052 O O . VAL A 1 137 ? -10.068 -20.244 2.371 1.00 54.09 137 VAL A O 1
ATOM 1055 N N . ALA A 1 138 ? -11.241 -19.088 3.889 1.00 50.81 138 ALA A N 1
ATOM 1056 C CA . ALA A 1 138 ? -12.543 -19.597 3.453 1.00 50.81 138 ALA A CA 1
ATOM 1057 C C . ALA A 1 138 ? -12.898 -19.239 1.992 1.00 50.81 138 ALA A C 1
ATOM 1059 O O . ALA A 1 138 ? -13.664 -19.962 1.361 1.00 50.81 138 ALA A O 1
ATOM 1060 N N . LEU A 1 139 ? -12.338 -18.152 1.444 1.00 49.50 139 LEU A N 1
ATOM 1061 C CA . LEU A 1 139 ? -12.510 -17.742 0.043 1.00 49.50 139 LEU A CA 1
ATOM 1062 C C . LEU A 1 139 ? -11.455 -18.348 -0.904 1.00 49.50 139 LEU A C 1
ATOM 1064 O O . LEU A 1 139 ? -11.621 -18.251 -2.116 1.00 49.50 139 LEU A O 1
ATOM 1068 N N . GLY A 1 140 ? -10.378 -18.935 -0.370 1.00 41.72 140 GLY A N 1
ATOM 1069 C CA . GLY A 1 140 ? -9.204 -19.407 -1.114 1.00 41.72 140 GLY A CA 1
ATOM 1070 C C . GLY A 1 140 ? -8.980 -20.921 -1.071 1.00 41.72 140 GLY A C 1
ATOM 1071 O O . GLY A 1 140 ? -7.844 -21.356 -1.216 1.00 41.72 140 GLY A O 1
ATOM 1072 N N . THR A 1 141 ? -10.023 -21.730 -0.852 1.00 36.59 141 THR A N 1
ATOM 1073 C CA . THR A 1 141 ? -9.924 -23.208 -0.849 1.00 36.59 141 THR A CA 1
ATOM 1074 C C . THR A 1 141 ? -9.671 -23.827 -2.226 1.00 36.59 141 THR A C 1
ATOM 1076 O O . THR A 1 141 ? -9.468 -25.035 -2.316 1.00 36.59 141 THR A O 1
ATOM 1079 N N . GLU A 1 142 ? -9.599 -23.029 -3.287 1.00 36.00 142 GLU A N 1
ATOM 1080 C CA . GLU A 1 142 ? -8.978 -23.467 -4.531 1.00 36.00 142 GLU A CA 1
ATOM 1081 C C . GLU A 1 142 ? -7.502 -23.072 -4.500 1.00 36.00 142 GLU A C 1
ATOM 1083 O O . GLU A 1 142 ? -7.140 -21.916 -4.732 1.00 36.00 142 GLU A O 1
ATOM 1088 N N . GLU A 1 143 ? -6.639 -24.048 -4.198 1.00 39.66 143 GLU A N 1
ATOM 1089 C CA . GLU A 1 143 ? -5.227 -23.931 -4.548 1.00 39.66 143 GLU A CA 1
ATOM 1090 C C . GLU A 1 143 ? -5.130 -23.497 -6.017 1.00 39.66 143 GLU A C 1
ATOM 1092 O O . GLU A 1 143 ? -5.772 -24.111 -6.880 1.00 39.66 143 GLU A O 1
ATOM 1097 N N . PRO A 1 144 ? -4.324 -22.475 -6.347 1.00 38.47 144 PRO A N 1
ATOM 1098 C CA . PRO A 1 144 ? -4.056 -22.173 -7.734 1.00 38.47 144 PRO A CA 1
ATOM 1099 C C . PRO A 1 144 ? -3.285 -23.357 -8.321 1.00 38.47 144 PRO A C 1
ATOM 1101 O O . PRO A 1 144 ? -2.070 -23.466 -8.171 1.00 38.47 144 PRO A O 1
ATOM 1104 N N . SER A 1 145 ? -3.997 -24.218 -9.048 1.00 40.00 145 SER A N 1
ATOM 1105 C CA . SER A 1 145 ? -3.468 -25.238 -9.962 1.00 40.00 145 SER A CA 1
ATOM 1106 C C . SER A 1 145 ? -2.828 -24.585 -11.198 1.00 40.00 145 SER A C 1
ATOM 1108 O O . SER A 1 145 ? -3.042 -24.973 -12.345 1.00 40.00 145 SER A O 1
ATOM 1110 N N . GLY A 1 146 ? -2.034 -23.538 -10.970 1.00 42.59 146 GLY A N 1
ATOM 1111 C CA . GLY A 1 146 ? -1.159 -22.972 -11.976 1.00 42.59 146 GLY A CA 1
ATOM 1112 C C . GLY A 1 146 ? -0.040 -23.970 -12.270 1.00 42.59 146 GLY A C 1
ATOM 1113 O O . GLY A 1 146 ? 0.428 -24.647 -11.350 1.00 42.59 146 GLY A O 1
ATOM 1114 N N . PRO A 1 147 ? 0.407 -24.091 -13.532 1.00 37.84 147 PRO A N 1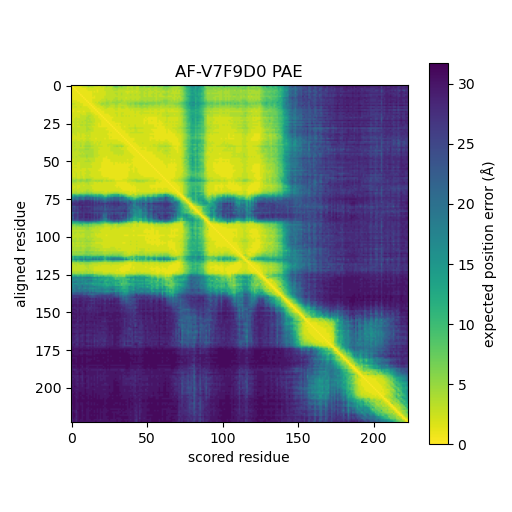
ATOM 1115 C CA . PRO A 1 147 ? 1.514 -24.975 -13.854 1.00 37.84 147 PRO A CA 1
ATOM 1116 C C . PRO A 1 147 ? 2.709 -24.609 -12.971 1.00 37.84 147 PRO A C 1
ATOM 1118 O O . PRO A 1 147 ? 3.037 -23.427 -12.821 1.00 37.84 147 PRO A O 1
ATOM 1121 N N . ALA A 1 148 ? 3.337 -25.629 -12.379 1.00 45.78 148 ALA A N 1
ATOM 1122 C CA . ALA A 1 148 ? 4.582 -25.486 -11.638 1.00 45.78 148 ALA A CA 1
ATOM 1123 C C . ALA A 1 148 ? 5.524 -24.547 -12.405 1.00 45.78 148 ALA A C 1
ATOM 1125 O O . ALA A 1 148 ? 5.624 -24.662 -13.632 1.00 45.78 148 ALA A O 1
ATOM 1126 N N . ARG A 1 149 ? 6.182 -23.610 -11.692 1.00 47.34 149 ARG A N 1
ATOM 1127 C CA . ARG A 1 149 ? 7.215 -22.721 -12.263 1.00 47.34 149 ARG A CA 1
ATOM 1128 C C . ARG A 1 149 ? 8.020 -23.546 -13.271 1.00 47.34 149 ARG A C 1
ATOM 1130 O O . ARG A 1 149 ? 8.547 -24.580 -12.847 1.00 47.34 149 ARG A O 1
ATOM 1137 N N . PRO A 1 150 ? 8.144 -23.147 -14.555 1.00 41.72 150 PRO A N 1
ATOM 1138 C CA . PRO A 1 150 ? 9.144 -23.782 -15.396 1.00 41.72 150 PRO A CA 1
ATOM 1139 C C . PRO A 1 150 ? 10.448 -23.653 -14.619 1.00 41.72 150 PRO A C 1
ATOM 1141 O O . PRO A 1 150 ? 10.787 -22.547 -14.181 1.00 41.72 150 PRO A O 1
ATOM 1144 N N . ALA A 1 151 ? 11.067 -24.799 -14.317 1.00 45.25 151 ALA A N 1
ATOM 1145 C CA . ALA A 1 151 ? 12.246 -24.864 -13.473 1.00 45.25 151 ALA A CA 1
ATOM 1146 C C . ALA A 1 151 ? 13.189 -23.745 -13.909 1.00 45.25 151 ALA A C 1
ATOM 1148 O O . ALA A 1 151 ? 13.475 -23.631 -15.106 1.00 45.25 151 ALA A O 1
ATOM 1149 N N . ALA A 1 152 ? 13.583 -22.880 -12.963 1.00 49.84 152 ALA A N 1
ATOM 1150 C CA . ALA A 1 152 ? 14.573 -21.843 -13.216 1.00 49.84 152 ALA A CA 1
ATOM 1151 C C . ALA A 1 152 ? 15.689 -22.507 -14.016 1.00 49.84 152 ALA A C 1
ATOM 1153 O O . ALA A 1 152 ? 16.227 -23.516 -13.559 1.00 49.84 152 ALA A O 1
ATOM 1154 N N . MET A 1 153 ? 15.901 -22.040 -15.252 1.00 46.34 153 MET A N 1
ATOM 1155 C CA . MET A 1 153 ? 16.771 -22.707 -16.212 1.00 46.34 153 MET A CA 1
ATOM 1156 C C . MET A 1 153 ? 18.108 -22.914 -15.507 1.00 46.34 153 MET A C 1
ATOM 1158 O O . MET A 1 153 ? 18.807 -21.942 -15.224 1.00 46.34 153 MET A O 1
ATOM 1162 N N . SER A 1 154 ? 18.384 -24.160 -15.103 1.00 52.09 154 SER A N 1
ATOM 1163 C CA . SER A 1 154 ? 19.491 -24.461 -14.197 1.00 52.09 154 SER A CA 1
ATOM 1164 C C . SER A 1 154 ? 20.754 -23.842 -14.776 1.00 52.09 154 SER A C 1
ATOM 1166 O O . SER A 1 154 ? 20.942 -23.935 -15.989 1.00 52.09 154 SER A O 1
ATOM 1168 N N . HIS A 1 155 ? 21.617 -23.231 -13.962 1.00 54.62 155 HIS A N 1
ATOM 1169 C CA . HIS A 1 155 ? 22.874 -22.631 -14.436 1.00 54.62 155 HIS A CA 1
ATOM 1170 C C . HIS A 1 155 ? 23.668 -23.568 -15.376 1.00 54.62 155 HIS A C 1
ATOM 1172 O O . HIS A 1 155 ? 24.340 -23.101 -16.290 1.00 54.62 155 HIS A O 1
ATOM 1178 N N . LEU A 1 156 ? 23.488 -24.886 -15.234 1.00 53.28 156 LEU A N 1
ATOM 1179 C CA . LEU A 1 156 ? 23.953 -25.944 -16.136 1.00 53.28 156 LEU A CA 1
ATOM 1180 C C . LEU A 1 156 ? 23.505 -25.811 -17.607 1.00 53.28 156 LEU A C 1
ATOM 1182 O O . LEU A 1 156 ? 24.307 -26.081 -18.493 1.00 53.28 156 LEU A O 1
ATOM 1186 N N . HIS A 1 157 ? 22.282 -25.361 -17.903 1.00 54.78 157 HIS A N 1
ATOM 1187 C CA . HIS A 1 157 ? 21.807 -25.138 -19.277 1.00 54.78 157 HIS A CA 1
ATOM 1188 C C . HIS A 1 157 ? 22.459 -23.910 -19.919 1.00 54.78 157 HIS A C 1
ATOM 1190 O O . HIS A 1 157 ? 22.795 -23.943 -21.099 1.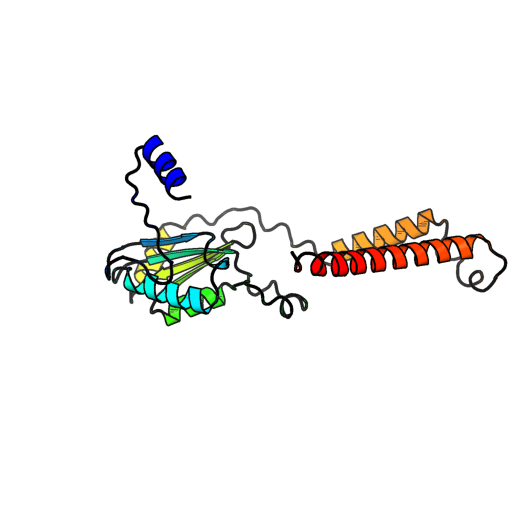00 54.78 157 HIS A O 1
ATOM 1196 N N . ILE A 1 158 ? 22.688 -22.847 -19.142 1.00 59.97 158 ILE A N 1
ATOM 1197 C CA . ILE A 1 158 ? 23.406 -21.655 -19.618 1.00 59.97 158 ILE A CA 1
ATOM 1198 C C . ILE A 1 158 ? 24.875 -22.008 -19.873 1.00 59.97 158 ILE A C 1
ATOM 1200 O O . ILE A 1 158 ? 25.415 -21.663 -20.921 1.00 59.97 158 ILE A O 1
ATOM 1204 N N . ILE A 1 159 ? 25.505 -22.755 -18.961 1.00 65.94 159 ILE A N 1
ATOM 1205 C CA . ILE A 1 159 ? 26.873 -23.261 -19.132 1.00 65.94 159 ILE A CA 1
ATOM 1206 C C . ILE A 1 159 ? 26.955 -24.184 -20.356 1.00 65.94 159 ILE A C 1
ATOM 1208 O O . ILE A 1 159 ? 27.853 -24.019 -21.174 1.00 65.94 159 ILE A O 1
ATOM 1212 N N . GLY A 1 160 ? 25.993 -25.092 -20.537 1.00 68.44 160 GLY A N 1
ATOM 1213 C CA . GLY A 1 160 ? 25.914 -25.971 -21.706 1.00 68.44 160 GLY A CA 1
ATOM 1214 C C . GLY A 1 160 ? 25.754 -25.211 -23.025 1.00 68.44 160 GLY A C 1
ATOM 1215 O O . GLY A 1 160 ? 26.432 -25.534 -23.997 1.00 68.44 160 GLY A O 1
ATOM 1216 N N . LEU A 1 161 ? 24.932 -24.156 -23.056 1.00 65.06 161 LEU A N 1
ATOM 1217 C CA . LEU A 1 161 ? 24.765 -23.293 -24.229 1.00 65.06 161 LEU A CA 1
ATOM 1218 C C . LEU A 1 161 ? 26.063 -22.545 -24.565 1.00 65.06 161 LEU A C 1
ATOM 1220 O O . LEU A 1 161 ? 26.467 -22.493 -25.725 1.00 65.06 161 LEU A O 1
ATOM 1224 N N . VAL A 1 162 ? 26.744 -21.998 -23.553 1.00 68.00 162 VAL A N 1
ATOM 1225 C CA . VAL A 1 162 ? 28.023 -21.296 -23.731 1.00 68.00 162 VAL A CA 1
ATOM 1226 C C . VAL A 1 162 ? 29.112 -22.260 -24.207 1.00 68.00 162 VAL A C 1
ATOM 1228 O O . VAL A 1 162 ? 29.816 -21.947 -25.165 1.00 68.00 162 VAL A O 1
ATOM 1231 N N . LEU A 1 163 ? 29.220 -23.450 -23.610 1.00 68.88 163 LEU A N 1
ATOM 1232 C CA . LEU A 1 163 ? 30.163 -24.487 -24.043 1.00 68.88 163 LEU A CA 1
ATOM 1233 C C . LEU A 1 163 ? 29.859 -24.978 -25.464 1.00 68.88 163 LEU A C 1
ATOM 1235 O O . LEU A 1 163 ? 30.784 -25.169 -26.248 1.00 68.88 163 LEU A O 1
ATOM 1239 N N . GLY A 1 164 ? 28.580 -25.113 -25.823 1.00 68.25 164 GLY A N 1
ATOM 1240 C CA . GLY A 1 164 ? 28.148 -25.469 -27.173 1.00 68.25 164 GLY A CA 1
ATOM 1241 C C . GLY A 1 164 ? 28.538 -24.418 -28.211 1.00 68.25 164 GLY A C 1
ATOM 1242 O O . GLY A 1 164 ? 29.068 -24.767 -29.261 1.00 68.25 164 GLY A O 1
ATOM 1243 N N . ILE A 1 165 ? 28.360 -23.130 -27.904 1.00 70.81 165 ILE A N 1
ATOM 1244 C CA . ILE A 1 165 ? 28.776 -22.026 -28.784 1.00 70.81 165 ILE A CA 1
ATOM 1245 C C . ILE A 1 165 ? 30.304 -22.000 -28.940 1.00 70.81 165 ILE A C 1
ATOM 1247 O O . ILE A 1 165 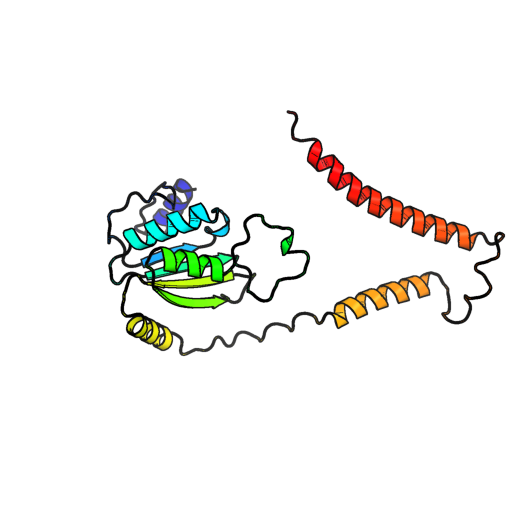? 30.798 -21.848 -30.054 1.00 70.81 165 ILE A O 1
ATOM 1251 N N . VAL A 1 166 ? 31.061 -22.204 -27.857 1.00 64.06 166 VAL A N 1
ATOM 1252 C CA . VAL A 1 166 ? 32.533 -22.271 -27.902 1.00 64.06 166 VAL A CA 1
ATOM 1253 C C . VAL A 1 166 ? 33.015 -23.470 -28.728 1.00 64.06 166 VAL A C 1
ATOM 1255 O O . VAL A 1 166 ? 33.913 -23.315 -29.555 1.00 64.06 166 VAL A O 1
ATOM 1258 N N . ALA A 1 167 ? 32.394 -24.642 -28.570 1.00 61.91 167 ALA A N 1
ATOM 1259 C CA . ALA A 1 167 ? 32.704 -25.830 -29.365 1.00 61.91 167 ALA A CA 1
ATOM 1260 C C . ALA A 1 167 ? 32.369 -25.629 -30.852 1.00 61.91 167 ALA A C 1
ATOM 1262 O O . ALA A 1 167 ? 33.155 -26.013 -31.715 1.00 61.91 167 ALA A O 1
ATOM 1263 N N . LEU A 1 168 ? 31.250 -24.967 -31.160 1.00 60.53 168 LEU A N 1
ATOM 1264 C CA . LEU A 1 168 ? 30.850 -24.657 -32.532 1.00 60.53 168 LEU A CA 1
ATOM 1265 C C . LEU A 1 168 ? 31.836 -23.686 -33.201 1.00 60.53 168 LEU A C 1
ATOM 1267 O O . LEU A 1 168 ? 32.213 -23.898 -34.350 1.00 60.53 168 LEU A O 1
ATOM 1271 N N . ILE A 1 169 ? 32.305 -22.669 -32.468 1.00 63.12 169 ILE A N 1
ATOM 1272 C CA . ILE A 1 169 ? 33.349 -21.737 -32.925 1.00 63.12 169 ILE A CA 1
ATOM 1273 C C . ILE A 1 169 ? 34.668 -22.483 -33.170 1.00 63.12 169 ILE A C 1
ATOM 1275 O O . ILE A 1 169 ? 35.304 -22.267 -34.199 1.00 63.12 169 ILE A O 1
ATOM 1279 N N . ALA A 1 170 ? 35.060 -23.396 -32.276 1.00 54.41 170 ALA A N 1
ATOM 1280 C CA . ALA A 1 170 ? 36.267 -24.209 -32.436 1.00 54.41 170 ALA A CA 1
ATOM 1281 C C . ALA A 1 170 ? 36.183 -25.166 -33.643 1.00 54.41 170 ALA A C 1
ATOM 1283 O O . ALA A 1 170 ? 37.159 -25.320 -34.379 1.00 54.41 170 ALA A O 1
ATOM 1284 N N . MET A 1 171 ? 35.006 -25.754 -33.893 1.00 54.72 171 MET A N 1
ATOM 1285 C CA . MET A 1 171 ? 34.746 -26.599 -35.065 1.00 54.72 171 MET A CA 1
ATOM 1286 C C . MET A 1 171 ? 34.746 -25.796 -36.372 1.00 54.72 171 MET A C 1
ATOM 1288 O O . MET A 1 171 ? 35.315 -26.254 -37.359 1.00 54.72 171 MET A O 1
ATOM 1292 N N . HIS A 1 172 ? 34.157 -24.594 -36.393 1.00 51.75 172 HIS A N 1
ATOM 1293 C CA . HIS A 1 172 ? 34.170 -23.722 -37.576 1.00 51.75 172 HIS A CA 1
ATOM 1294 C C . HIS A 1 172 ? 35.559 -23.140 -37.868 1.00 51.75 172 HIS A C 1
ATOM 1296 O O . HIS A 1 172 ? 35.901 -22.914 -39.025 1.00 51.75 172 HIS A O 1
ATOM 1302 N N . ALA A 1 173 ? 36.386 -22.955 -36.836 1.00 54.50 173 ALA A N 1
ATOM 1303 C CA . ALA A 1 173 ? 37.787 -22.564 -36.972 1.00 54.50 173 ALA A CA 1
ATOM 1304 C C . ALA A 1 173 ? 38.712 -23.720 -37.417 1.00 54.50 173 ALA A C 1
ATOM 1306 O O . ALA A 1 173 ? 39.920 -23.521 -37.530 1.00 54.50 173 ALA A O 1
ATOM 1307 N N . GLY A 1 174 ? 38.168 -24.917 -37.685 1.00 50.50 174 GLY A N 1
ATOM 1308 C CA . GLY A 1 174 ? 38.893 -26.025 -38.314 1.00 50.50 174 GLY A CA 1
ATOM 1309 C C . GLY A 1 174 ? 39.902 -26.752 -37.419 1.00 50.50 174 GLY A C 1
ATOM 1310 O O . GLY A 1 174 ? 40.770 -27.448 -37.941 1.00 50.50 174 GLY A O 1
ATOM 1311 N N . ALA A 1 175 ? 39.817 -26.624 -36.092 1.00 47.09 175 ALA A N 1
ATOM 1312 C CA . ALA A 1 175 ? 40.788 -27.233 -35.185 1.00 47.09 175 ALA A CA 1
ATOM 1313 C C . ALA A 1 175 ? 40.240 -28.519 -34.535 1.00 47.09 175 ALA A C 1
ATOM 1315 O O . ALA A 1 175 ? 39.400 -28.444 -33.636 1.00 47.09 175 ALA A O 1
ATOM 1316 N N . PRO A 1 176 ? 40.719 -29.718 -34.915 1.00 48.56 176 PRO A N 1
ATOM 1317 C CA . PRO A 1 176 ? 40.488 -30.907 -34.111 1.00 48.56 176 PRO A CA 1
ATOM 1318 C C . PRO A 1 176 ? 41.290 -30.803 -32.802 1.00 48.56 176 PRO A C 1
ATOM 1320 O O . PRO A 1 176 ? 42.495 -30.545 -32.800 1.00 48.56 176 PRO A O 1
ATOM 1323 N N . TRP A 1 177 ? 40.600 -31.026 -31.684 1.00 49.59 177 TRP A N 1
ATOM 1324 C CA . TRP A 1 177 ? 41.009 -30.787 -30.289 1.00 49.59 177 TRP A CA 1
ATOM 1325 C C . TRP A 1 177 ? 42.275 -31.525 -29.801 1.00 49.59 177 TRP A C 1
ATOM 1327 O O . TRP A 1 177 ? 42.708 -31.311 -28.674 1.00 49.59 177 TRP A O 1
ATOM 1337 N N . TRP A 1 178 ? 42.902 -32.354 -30.633 1.00 50.34 178 TRP A N 1
ATOM 1338 C CA . TRP A 1 178 ? 44.124 -33.104 -30.317 1.00 50.34 178 TRP A CA 1
ATOM 1339 C C . TRP A 1 178 ? 45.419 -32.598 -30.987 1.00 50.34 178 TRP A C 1
ATOM 1341 O O . TRP A 1 178 ? 46.482 -33.135 -30.689 1.00 50.34 178 TRP A O 1
ATOM 1351 N N . LEU A 1 179 ? 45.389 -31.571 -31.857 1.00 45.91 179 LEU A N 1
ATOM 1352 C CA . LEU A 1 179 ? 46.581 -31.165 -32.640 1.00 45.91 179 LEU A CA 1
ATOM 1353 C C . LEU A 1 179 ? 47.282 -29.853 -32.218 1.00 45.91 179 LEU A C 1
ATOM 1355 O O . LEU A 1 179 ? 48.247 -29.448 -32.865 1.00 45.91 179 LEU A O 1
ATOM 1359 N N . SER A 1 180 ? 46.854 -29.159 -31.158 1.00 49.19 180 SER A N 1
ATOM 1360 C CA . SER A 1 180 ? 47.204 -27.736 -30.975 1.00 49.19 180 SER A CA 1
ATOM 1361 C C . SER A 1 180 ? 48.340 -27.383 -30.003 1.00 49.19 180 SER A C 1
ATOM 1363 O O . SER A 1 180 ? 48.467 -26.208 -29.676 1.00 49.19 180 SER A O 1
ATOM 1365 N N . TRP A 1 181 ? 49.204 -28.302 -29.550 1.00 46.62 181 TRP A N 1
ATOM 1366 C CA . TRP A 1 181 ? 50.327 -27.889 -28.676 1.00 46.62 181 TRP A CA 1
ATOM 1367 C C . TRP A 1 181 ? 51.639 -27.552 -29.412 1.00 46.62 181 TRP A C 1
ATOM 1369 O O . TRP A 1 181 ? 52.536 -26.971 -28.813 1.00 46.62 181 TRP A O 1
ATOM 1379 N N . ARG A 1 182 ? 51.783 -27.862 -30.712 1.00 46.47 182 ARG A N 1
ATOM 1380 C CA . ARG A 1 182 ? 53.045 -27.614 -31.457 1.00 46.47 182 ARG A CA 1
ATOM 1381 C C . ARG A 1 182 ? 53.031 -26.440 -32.446 1.00 46.47 182 ARG A C 1
ATOM 1383 O O . ARG A 1 182 ? 54.097 -26.052 -32.900 1.00 46.47 182 ARG A O 1
ATOM 1390 N N . GLY A 1 183 ? 51.871 -25.867 -32.778 1.00 50.44 183 GLY A N 1
ATOM 1391 C CA . GLY A 1 183 ? 51.754 -24.848 -33.840 1.00 50.44 183 GLY A CA 1
ATOM 1392 C C . GLY A 1 183 ? 51.711 -23.384 -33.381 1.00 50.44 183 GLY A C 1
ATOM 1393 O O . GLY A 1 183 ? 51.790 -22.487 -34.211 1.00 50.44 183 GLY A O 1
ATOM 1394 N N . LEU A 1 184 ? 51.579 -23.119 -32.078 1.00 47.59 184 LEU A N 1
ATOM 1395 C CA . LEU A 1 184 ? 51.402 -21.759 -31.540 1.00 47.59 184 LEU A CA 1
ATOM 1396 C C . LEU A 1 184 ? 52.713 -20.969 -31.359 1.00 47.59 184 LEU A C 1
ATOM 1398 O O . LEU A 1 184 ? 52.666 -19.814 -30.949 1.00 47.59 184 LEU A O 1
ATOM 1402 N N . SER A 1 185 ? 53.868 -21.558 -31.681 1.00 52.09 185 SER A N 1
ATOM 1403 C CA . SER A 1 185 ? 55.179 -20.895 -31.602 1.00 52.09 185 SER A CA 1
ATOM 1404 C C . SER A 1 185 ? 55.807 -20.571 -32.963 1.00 52.09 185 SER A C 1
ATOM 1406 O O . SER A 1 185 ? 56.937 -20.091 -32.994 1.00 52.09 185 SER A O 1
ATOM 1408 N N . ASP A 1 186 ? 55.118 -20.830 -34.081 1.00 52.44 186 ASP A N 1
ATOM 1409 C CA . ASP A 1 186 ? 55.647 -20.555 -35.423 1.00 52.44 186 ASP A CA 1
ATOM 1410 C C . ASP A 1 186 ? 55.082 -19.241 -35.989 1.00 52.44 186 ASP A C 1
ATOM 1412 O O . ASP A 1 186 ? 53.909 -19.137 -36.358 1.00 52.44 186 ASP A O 1
ATOM 1416 N N . ALA A 1 187 ? 55.942 -18.220 -36.040 1.00 53.81 187 ALA A N 1
ATOM 1417 C CA . ALA A 1 187 ? 55.633 -16.862 -36.490 1.00 53.81 187 ALA A CA 1
ATOM 1418 C C . ALA A 1 187 ? 55.429 -16.734 -38.015 1.00 53.81 187 ALA A C 1
ATOM 1420 O O . ALA A 1 187 ? 55.195 -15.634 -38.511 1.00 53.81 187 ALA A O 1
ATOM 1421 N N . SER A 1 188 ? 55.517 -17.828 -38.776 1.00 55.25 188 SER A N 1
ATOM 1422 C CA . SER A 1 188 ? 55.390 -17.809 -40.239 1.00 55.25 188 SER A CA 1
ATOM 1423 C C . SER A 1 188 ? 53.982 -18.132 -40.765 1.00 55.25 188 SER A C 1
ATOM 1425 O O . SER A 1 188 ? 53.742 -18.035 -41.968 1.00 55.25 188 SER A O 1
ATOM 1427 N N . ASN A 1 189 ? 53.021 -18.476 -39.894 1.00 51.16 189 ASN A N 1
ATOM 1428 C CA . ASN A 1 189 ? 51.696 -18.935 -40.322 1.00 51.16 189 ASN A CA 1
ATOM 1429 C C . ASN A 1 189 ? 50.644 -17.792 -40.378 1.00 51.16 189 ASN A C 1
ATOM 1431 O O . ASN A 1 189 ? 50.248 -17.266 -39.331 1.00 51.16 189 ASN A O 1
ATOM 1435 N N . PRO A 1 190 ? 50.125 -17.416 -41.567 1.00 54.53 190 PRO A N 1
ATOM 1436 C CA . PRO A 1 190 ? 49.199 -16.285 -41.739 1.00 54.53 190 PRO A CA 1
ATOM 1437 C C . PRO A 1 190 ? 47.825 -16.487 -41.070 1.00 54.53 190 PRO A C 1
ATOM 1439 O O . PRO A 1 190 ? 47.118 -15.517 -40.775 1.00 54.53 190 PRO A O 1
ATOM 1442 N N . ILE A 1 191 ? 47.448 -17.736 -40.780 1.00 53.31 191 ILE A N 1
ATOM 1443 C CA . ILE A 1 191 ? 46.189 -18.069 -40.097 1.00 53.31 191 ILE A CA 1
ATOM 1444 C C . ILE A 1 191 ? 46.229 -17.595 -38.635 1.00 53.31 191 ILE A C 1
ATOM 1446 O O . ILE A 1 191 ? 45.248 -17.037 -38.141 1.00 53.31 191 ILE A O 1
ATOM 1450 N N . SER A 1 192 ? 47.382 -17.707 -37.969 1.00 54.84 192 SER A N 1
ATOM 1451 C CA . SER A 1 192 ? 47.565 -17.281 -36.575 1.00 54.84 192 SER A CA 1
ATOM 1452 C C . SER A 1 192 ? 47.344 -15.776 -36.400 1.00 54.84 192 SER A C 1
ATOM 1454 O O . SER A 1 192 ? 46.665 -15.353 -35.467 1.00 54.84 192 SER A O 1
ATOM 1456 N N . TYR A 1 193 ? 47.827 -14.959 -37.340 1.00 53.00 193 TYR A N 1
ATOM 1457 C CA . TYR A 1 193 ? 47.633 -13.507 -37.300 1.00 53.00 193 TYR A CA 1
ATOM 1458 C C . TYR A 1 193 ? 46.195 -13.094 -37.584 1.00 53.00 193 TYR A C 1
ATOM 1460 O O 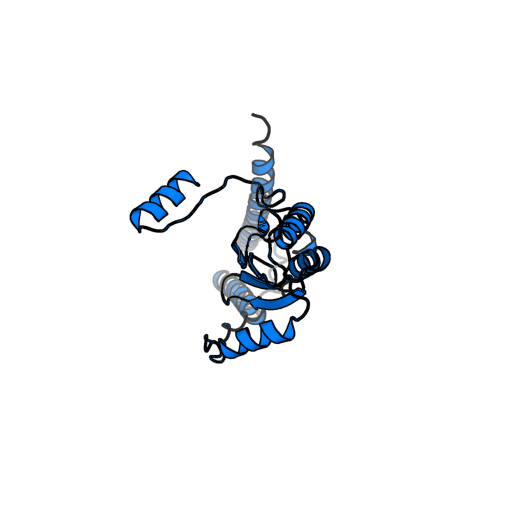. TYR A 1 193 ? 45.708 -12.143 -36.981 1.00 53.00 193 TYR A O 1
ATOM 1468 N N . THR A 1 194 ? 45.494 -13.826 -38.449 1.00 57.66 194 THR A N 1
ATOM 1469 C CA . THR A 1 194 ? 44.090 -13.543 -38.763 1.00 57.66 194 THR A CA 1
ATOM 1470 C C . THR A 1 194 ? 43.196 -13.854 -37.563 1.00 57.66 194 THR A C 1
ATOM 1472 O O . THR A 1 194 ? 42.328 -13.057 -37.213 1.00 57.66 194 THR A O 1
ATOM 1475 N N . VAL A 1 195 ? 43.452 -14.963 -36.864 1.00 57.91 195 VAL A N 1
ATOM 1476 C CA . VAL A 1 195 ? 42.726 -15.323 -35.637 1.00 57.91 195 VAL A CA 1
ATOM 1477 C C . VAL A 1 195 ? 43.032 -14.339 -34.504 1.00 57.91 195 VAL A C 1
ATOM 1479 O O . VAL A 1 195 ? 42.104 -13.847 -33.862 1.00 57.91 195 VAL A O 1
ATOM 1482 N N . ILE A 1 196 ? 44.302 -13.973 -34.295 1.00 60.81 196 ILE A N 1
ATOM 1483 C CA . ILE A 1 196 ? 44.684 -12.963 -33.293 1.00 60.81 196 ILE A CA 1
ATOM 1484 C C . ILE A 1 196 ? 44.063 -11.600 -33.630 1.00 60.81 196 ILE A C 1
ATOM 1486 O O . ILE A 1 196 ? 43.529 -10.941 -32.739 1.00 60.81 196 ILE A O 1
ATOM 1490 N N . ALA A 1 197 ? 44.063 -11.193 -34.903 1.00 61.91 197 ALA A N 1
ATOM 1491 C CA . ALA A 1 197 ? 43.454 -9.944 -35.350 1.00 61.91 197 ALA A CA 1
ATOM 1492 C C . ALA A 1 197 ? 41.934 -9.939 -35.144 1.00 61.91 197 ALA A C 1
ATOM 1494 O O . ALA A 1 197 ? 41.397 -8.935 -34.688 1.00 61.91 197 ALA A O 1
ATOM 1495 N N . LEU A 1 198 ? 41.238 -11.050 -35.403 1.00 65.44 198 LEU A N 1
ATOM 1496 C CA . LEU A 1 198 ? 39.795 -11.166 -35.167 1.00 65.44 198 LEU A CA 1
ATOM 1497 C C . LEU A 1 198 ?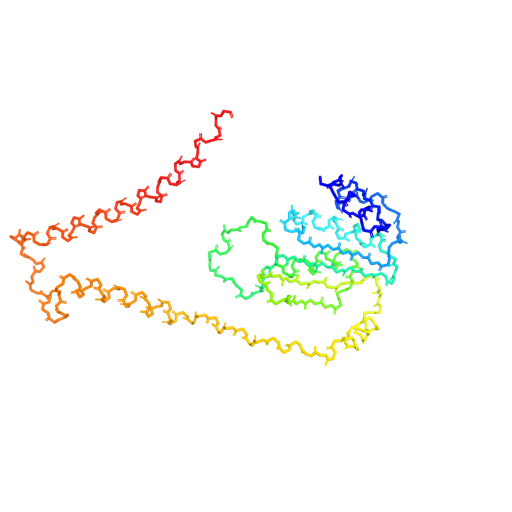 39.445 -11.139 -33.675 1.00 65.44 198 LEU A C 1
ATOM 1499 O O . LEU A 1 198 ? 38.487 -10.471 -33.285 1.00 65.44 198 LEU A O 1
ATOM 1503 N N . VAL A 1 199 ? 40.237 -11.800 -32.827 1.00 62.41 199 VAL A N 1
ATOM 1504 C CA . VAL A 1 199 ? 40.060 -11.752 -31.367 1.00 62.41 199 VAL A CA 1
ATOM 1505 C C . VAL A 1 199 ? 40.339 -10.345 -30.836 1.00 62.41 199 VAL A C 1
ATOM 1507 O O . VAL A 1 199 ? 39.547 -9.820 -30.054 1.00 62.41 199 VAL A O 1
ATOM 1510 N N . ALA A 1 200 ? 41.406 -9.692 -31.302 1.00 64.81 200 ALA A N 1
ATOM 1511 C CA . ALA A 1 200 ? 41.707 -8.307 -30.954 1.00 64.81 200 ALA A CA 1
ATOM 1512 C C . ALA A 1 200 ? 40.592 -7.356 -31.419 1.00 64.81 200 ALA A C 1
ATOM 1514 O O . ALA A 1 200 ? 40.151 -6.512 -30.641 1.00 64.81 200 ALA A O 1
ATOM 1515 N N . LEU A 1 201 ? 40.066 -7.533 -32.636 1.00 65.12 201 LEU A N 1
ATOM 1516 C CA . LEU A 1 201 ? 38.956 -6.742 -33.169 1.00 65.12 201 LEU A CA 1
ATOM 1517 C C . LEU A 1 201 ? 37.675 -6.951 -32.354 1.00 65.12 201 LEU A C 1
ATOM 1519 O O . LEU A 1 201 ? 36.975 -5.985 -32.069 1.00 65.12 201 LEU A O 1
ATOM 1523 N N . PHE A 1 202 ? 37.387 -8.180 -31.922 1.00 70.44 202 PHE A N 1
ATOM 1524 C CA . PHE A 1 202 ? 36.237 -8.482 -31.071 1.00 70.44 202 PHE A CA 1
ATOM 1525 C C . PHE A 1 202 ? 36.373 -7.856 -29.677 1.00 70.44 202 PHE A C 1
ATOM 1527 O O . PHE A 1 202 ? 35.414 -7.284 -29.160 1.00 70.44 202 PHE A O 1
ATOM 1534 N N . VAL A 1 203 ? 37.567 -7.900 -29.079 1.00 66.94 203 VAL A N 1
ATOM 1535 C CA . VAL A 1 203 ? 37.851 -7.245 -27.793 1.00 66.94 203 VAL A CA 1
ATOM 1536 C C . VAL A 1 203 ? 37.749 -5.723 -27.926 1.00 66.94 203 VAL A C 1
ATOM 1538 O O . VAL A 1 203 ? 37.088 -5.093 -27.104 1.00 66.94 203 VAL A O 1
ATOM 1541 N N . ILE A 1 204 ? 38.303 -5.131 -28.988 1.00 69.81 204 ILE A N 1
ATOM 1542 C CA . ILE A 1 204 ? 38.194 -3.693 -29.282 1.00 69.81 204 ILE A CA 1
ATOM 1543 C C . ILE A 1 204 ? 36.740 -3.298 -29.544 1.00 69.81 204 ILE A C 1
ATOM 1545 O O . ILE A 1 204 ? 36.290 -2.281 -29.025 1.00 69.81 204 ILE A O 1
ATOM 1549 N N . PHE A 1 205 ? 35.975 -4.102 -30.283 1.00 72.69 205 PHE A N 1
ATOM 1550 C CA . PHE A 1 205 ? 34.558 -3.855 -30.531 1.00 72.69 205 PHE A CA 1
ATOM 1551 C C . PHE A 1 205 ? 33.754 -3.934 -29.232 1.00 72.69 205 PHE A C 1
ATOM 1553 O O . PHE A 1 205 ? 32.963 -3.042 -28.955 1.00 72.69 205 PHE A O 1
ATOM 1560 N N . LYS A 1 206 ? 34.000 -4.935 -28.378 1.00 62.09 206 LYS A N 1
ATOM 1561 C CA . LYS A 1 206 ? 33.311 -5.094 -27.090 1.00 62.09 206 LYS A CA 1
ATOM 1562 C C . LYS A 1 206 ? 33.658 -3.966 -26.112 1.00 62.09 206 LYS A C 1
ATOM 1564 O O . LYS A 1 206 ? 32.759 -3.404 -25.491 1.00 62.09 206 LYS A O 1
ATOM 1569 N N . ILE A 1 207 ? 34.935 -3.590 -26.010 1.00 70.62 207 ILE A N 1
ATOM 1570 C CA . ILE A 1 207 ? 35.400 -2.464 -25.183 1.00 70.62 207 ILE A CA 1
ATOM 1571 C C . ILE A 1 207 ? 34.913 -1.127 -25.762 1.00 70.62 2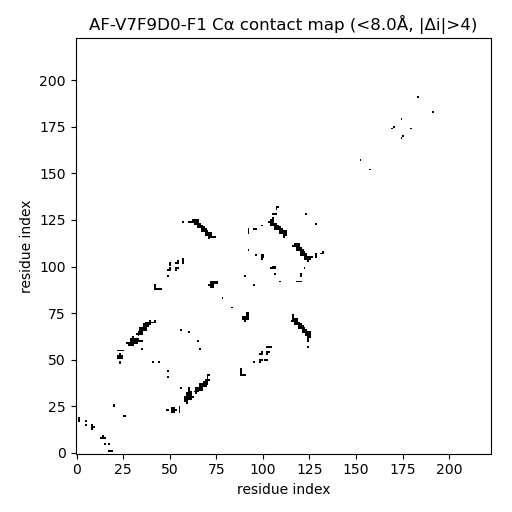07 ILE A C 1
ATOM 1573 O O . ILE A 1 207 ? 34.531 -0.241 -25.005 1.00 70.62 207 ILE A O 1
ATOM 1577 N N . GLY A 1 208 ? 34.860 -0.979 -27.086 1.00 66.12 208 GLY A N 1
ATOM 1578 C CA . GLY A 1 208 ? 34.347 0.201 -27.785 1.00 66.12 208 GLY A CA 1
ATOM 1579 C C . GLY A 1 208 ? 32.831 0.360 -27.666 1.00 66.12 208 GLY A C 1
ATOM 1580 O O . GLY A 1 208 ? 32.353 1.476 -27.480 1.00 66.12 208 GLY A O 1
ATOM 1581 N N . LEU A 1 209 ? 32.072 -0.739 -27.676 1.00 64.50 209 LEU A N 1
ATOM 1582 C CA . LEU A 1 209 ? 30.626 -0.747 -27.441 1.00 64.50 209 LEU A CA 1
ATOM 1583 C C . LEU A 1 209 ? 30.318 -0.397 -25.974 1.00 64.50 209 LEU A C 1
ATOM 1585 O O . LEU A 1 209 ? 29.472 0.454 -25.701 1.00 64.50 209 LEU A O 1
ATOM 1589 N N . LEU A 1 210 ? 31.073 -0.975 -25.030 1.00 54.19 210 LEU A N 1
ATOM 1590 C CA . LEU A 1 210 ? 30.969 -0.672 -23.596 1.00 54.19 210 LEU A CA 1
ATOM 1591 C C . LEU A 1 210 ? 31.450 0.756 -23.261 1.00 54.19 210 LEU A C 1
ATOM 1593 O O . LEU A 1 210 ? 30.842 1.441 -22.441 1.00 54.19 210 LEU A O 1
ATOM 1597 N N . GLY A 1 211 ? 32.486 1.254 -23.940 1.00 51.69 211 GLY A N 1
ATOM 1598 C CA . GLY A 1 211 ? 33.010 2.616 -23.788 1.00 51.69 211 GLY A CA 1
ATOM 1599 C C . GLY A 1 211 ? 32.183 3.690 -24.506 1.00 51.69 211 GLY A C 1
ATOM 1600 O O . GLY A 1 211 ? 32.129 4.836 -24.055 1.00 51.69 211 GLY A O 1
ATOM 1601 N N . GLY A 1 212 ? 31.504 3.330 -25.599 1.00 54.03 212 GLY A N 1
ATOM 1602 C CA . GLY A 1 212 ? 30.605 4.195 -26.365 1.00 54.03 212 GLY A CA 1
ATOM 1603 C C . GLY A 1 212 ? 29.295 4.471 -25.630 1.00 54.03 212 GLY A C 1
ATOM 1604 O O . GLY A 1 212 ? 28.884 5.631 -25.534 1.00 54.03 212 GLY A O 1
ATOM 1605 N N . LEU A 1 213 ? 28.702 3.448 -24.998 1.00 53.28 213 LEU A N 1
ATOM 1606 C CA . LEU A 1 213 ? 27.546 3.638 -24.112 1.00 53.28 213 LEU A CA 1
ATOM 1607 C C . LEU A 1 213 ? 27.889 4.512 -22.891 1.00 53.28 213 LEU A C 1
ATOM 1609 O O . LEU A 1 213 ? 27.063 5.317 -22.457 1.00 53.28 213 LEU A O 1
ATOM 1613 N N . HIS A 1 214 ? 29.128 4.444 -22.393 1.00 49.91 214 HIS A N 1
ATOM 1614 C CA . HIS A 1 214 ? 29.591 5.284 -21.285 1.00 49.91 214 HIS A CA 1
ATOM 1615 C C . HIS A 1 214 ? 29.829 6.759 -21.688 1.00 49.91 214 HIS A C 1
ATOM 1617 O O . HIS A 1 214 ? 29.720 7.660 -20.854 1.00 4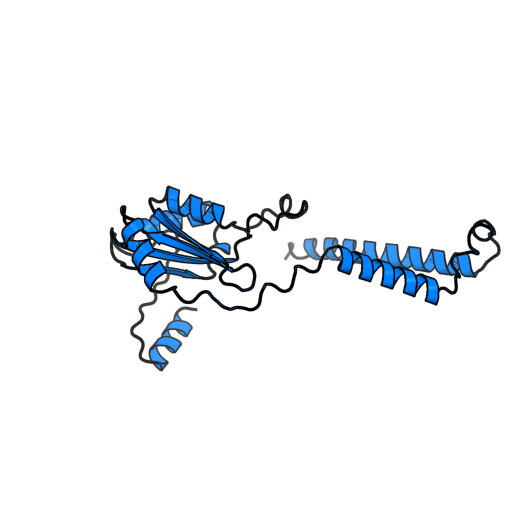9.91 214 HIS A O 1
ATOM 1623 N N . ARG A 1 215 ? 30.108 7.047 -22.971 1.00 51.75 215 ARG A N 1
ATOM 1624 C CA . ARG A 1 215 ? 30.348 8.416 -23.477 1.00 51.75 215 ARG A CA 1
ATOM 1625 C C . ARG A 1 215 ? 29.069 9.119 -23.952 1.00 51.75 215 ARG A C 1
ATOM 1627 O O . ARG A 1 215 ? 28.952 10.330 -23.789 1.00 51.75 215 ARG A O 1
ATOM 1634 N N . TRP A 1 216 ? 28.084 8.370 -24.455 1.00 50.34 216 TRP A N 1
ATOM 1635 C CA . TRP A 1 216 ? 26.778 8.909 -24.870 1.00 50.34 216 TRP A CA 1
ATOM 1636 C C . TRP A 1 216 ? 25.917 9.384 -23.684 1.00 50.34 216 TRP A C 1
ATOM 1638 O O . TRP A 1 216 ? 25.177 10.359 -23.801 1.00 50.34 216 TRP A O 1
ATOM 1648 N N . SER A 1 217 ? 26.089 8.768 -22.509 1.00 50.59 217 SER A N 1
ATOM 1649 C CA . SER A 1 217 ? 25.409 9.150 -21.260 1.00 50.59 217 SER A CA 1
ATOM 1650 C C . SER A 1 217 ? 25.837 10.528 -20.711 1.00 50.59 217 SER A C 1
ATOM 1652 O O . SER A 1 217 ? 25.013 11.257 -20.160 1.00 50.59 217 SER A O 1
ATOM 1654 N N . ARG A 1 218 ? 27.089 10.970 -20.934 1.00 52.59 218 ARG A N 1
ATOM 1655 C CA . ARG A 1 218 ? 27.566 12.295 -20.469 1.00 52.59 218 ARG A CA 1
ATOM 1656 C C . ARG A 1 218 ? 27.248 13.464 -21.415 1.00 52.59 218 ARG A C 1
ATOM 1658 O O . ARG A 1 218 ? 27.406 14.611 -21.016 1.00 52.59 218 ARG A O 1
ATOM 1665 N N . GLY A 1 219 ? 26.790 13.204 -22.642 1.00 50.09 219 GLY A N 1
ATOM 1666 C CA . GLY A 1 219 ? 26.592 14.231 -23.678 1.00 50.09 219 GLY A CA 1
ATOM 1667 C C . GLY A 1 219 ? 25.231 14.943 -23.687 1.00 50.09 219 GLY A C 1
ATOM 1668 O O . GLY A 1 219 ? 25.059 15.888 -24.447 1.00 50.09 219 GLY A O 1
ATOM 1669 N N . ARG A 1 220 ? 24.254 14.528 -22.865 1.00 48.72 220 ARG A N 1
ATOM 1670 C CA . ARG A 1 220 ? 22.906 15.143 -22.807 1.00 48.72 220 ARG A CA 1
ATOM 1671 C C . ARG A 1 220 ? 22.615 15.934 -21.521 1.00 48.72 220 ARG A C 1
ATOM 1673 O O . ARG A 1 220 ? 21.459 16.127 -21.166 1.00 48.72 220 ARG A O 1
ATOM 1680 N N . ARG A 1 221 ? 23.660 16.417 -20.837 1.00 48.75 221 ARG A N 1
ATOM 1681 C CA . ARG A 1 221 ? 23.558 17.332 -19.679 1.00 48.75 221 ARG A CA 1
ATOM 1682 C C . ARG A 1 221 ? 24.249 18.691 -19.879 1.00 48.75 221 ARG A C 1
ATOM 1684 O O . ARG A 1 221 ? 24.599 19.339 -18.902 1.00 48.75 221 ARG A O 1
ATOM 1691 N N . GLN A 1 222 ? 24.415 19.137 -21.125 1.00 45.38 222 GLN A N 1
ATOM 1692 C CA . GLN A 1 222 ? 24.643 20.553 -21.448 1.00 45.38 222 GLN A CA 1
ATOM 1693 C C . GLN A 1 222 ? 23.882 20.946 -22.722 1.00 45.38 222 GLN A C 1
ATOM 1695 O O . GLN A 1 222 ? 24.470 21.122 -23.785 1.00 45.38 222 GLN A O 1
ATOM 1700 N N . ARG A 1 223 ? 22.557 21.029 -22.605 1.00 40.31 223 ARG A N 1
ATOM 1701 C CA . ARG A 1 223 ? 21.707 22.048 -23.232 1.00 40.31 223 ARG A CA 1
ATOM 1702 C C . ARG A 1 223 ? 20.519 22.284 -22.315 1.00 40.31 223 ARG A C 1
ATOM 1704 O O . ARG A 1 223 ? 20.061 21.279 -21.726 1.00 40.31 223 ARG A O 1
#

Nearest PDB structures (foldseek):
  1ve3-assembly1_A-3  TM=8.211E-01  e=2.041E-07  Pyrococcus horikoshii
  1ve3-assembly2_B-2  TM=8.065E-01  e=7.369E-07  Pyrococcus horikoshii
  2p8j-assembly1_B  TM=7.507E-01  e=8.934E-07  Clostridium acetobutylicum
  6dub-assembly2_B  TM=7.750E-01  e=5.098E-05  Homo sapiens
  6nna-assembly1_A  TM=7.499E-01  e=1.979E-03  Homo sapiens

Solvent-accessible surface area (backbone atoms only — not comparable to full-atom values): 13274 Å² total; per-residue (Å²): 110,67,71,60,52,51,54,53,34,58,76,71,72,50,94,75,89,87,82,94,67,52,68,58,57,61,97,64,58,71,48,68,32,62,67,48,77,48,66,76,50,67,60,78,38,53,72,71,48,46,37,39,22,30,36,40,52,45,46,28,28,23,66,81,9,37,36,42,38,36,33,68,24,54,62,95,83,76,78,51,88,68,56,82,76,57,90,71,60,79,45,39,57,66,55,55,52,48,34,33,43,77,38,63,30,40,79,62,48,70,48,75,72,84,52,88,57,26,29,36,42,32,30,22,49,31,90,64,49,63,70,55,43,56,59,49,53,73,72,49,78,68,72,80,85,61,79,73,75,76,71,74,78,48,71,64,56,57,50,48,52,52,51,49,53,53,50,49,52,39,56,74,71,70,54,67,96,85,67,74,89,78,64,85,80,56,93,84,50,72,65,61,55,51,52,51,48,51,52,50,50,50,52,50,48,52,52,46,53,59,50,46,59,62,53,60,68,69,67,76,78,82,123